Protein AF-A0A926BP81-F1 (afdb_monomer_lite)

Foldseek 3Di:
DDDDPVVVVVVVVVVVVLVVQCPDPVRNVVSCVVCVVPPDDPVVNVVVCPDPVNVVVVVVVLLVVLCVVVVLDLLSLLLVLVPDPDLVSSLVSLVVSCVSVPLDLLSLLSNLVSCDVPAQDLQDPVVVPDDPVRVVVCVVVPVDPPPSPQGDPVSLVVQLVSLVSSCVSPVQELQSLQSNLSSCSSVVVNVSSVVSNVSSVPHDHHDSSPVSSVVSNVVVVVVSVVVVVVVVVVPD

Secondary structure (DSSP, 8-state):
----HHHHHHHHHHHHHHHHHHH-TTTHHHHHHHHHHHHS-HHHHHHHS--HHHHHHHHHHHHHHHHHHTTT-HHHHHHHHTS-S-HHHHHHHHHHHHHHSTT-HHHHHHHHHHHHHHTS----GGG----HHHHHHHHHTT-------PPPHHHHHHHHHHHHHHHHH-TTBSHHHHHHHHHHHHTT-HHHHHHHHHHHHT-SB-----HHHHHHHHHHHHHHHHHHHHHHHTT-

Structure (mmCIF, N/CA/C/O backbone):
data_AF-A0A926BP81-F1
#
_entry.id   AF-A0A926BP81-F1
#
loop_
_atom_site.group_PDB
_atom_site.id
_atom_site.type_symbol
_atom_site.label_atom_id
_atom_site.label_alt_id
_atom_site.label_comp_id
_atom_site.label_asym_id
_atom_site.label_entity_id
_atom_site.label_seq_id
_atom_site.pdbx_PDB_ins_code
_atom_site.Cartn_x
_atom_site.Cartn_y
_atom_site.Cartn_z
_atom_site.occupancy
_atom_site.B_iso_or_equiv
_atom_site.auth_seq_id
_atom_site.auth_comp_id
_atom_site.auth_asym_id
_atom_site.auth_atom_id
_atom_site.pdbx_PDB_model_num
ATOM 1 N N . MET A 1 1 ? 59.656 9.081 6.367 1.00 54.47 1 MET A N 1
ATOM 2 C CA . MET A 1 1 ? 59.191 7.723 6.738 1.00 54.47 1 MET A CA 1
ATOM 3 C C . MET A 1 1 ? 59.414 6.780 5.548 1.00 54.47 1 MET A C 1
ATOM 5 O O . MET A 1 1 ? 58.739 6.937 4.540 1.00 54.47 1 MET A O 1
ATOM 9 N N . LYS A 1 2 ? 60.416 5.882 5.574 1.00 63.47 2 LYS A N 1
ATOM 10 C CA . LYS A 1 2 ? 60.720 4.986 4.433 1.00 63.47 2 LYS A CA 1
ATOM 11 C C . LYS A 1 2 ? 59.754 3.793 4.438 1.00 63.47 2 LYS A C 1
ATOM 13 O O . LYS A 1 2 ? 59.792 2.973 5.348 1.00 63.47 2 LYS A O 1
ATOM 18 N N . MET A 1 3 ? 58.875 3.707 3.438 1.00 66.69 3 MET A N 1
ATOM 19 C CA . MET A 1 3 ? 57.975 2.560 3.261 1.00 66.69 3 MET A CA 1
ATOM 20 C C . MET A 1 3 ? 58.770 1.286 2.944 1.00 66.69 3 MET A C 1
ATOM 22 O O . MET A 1 3 ? 59.623 1.295 2.053 1.00 66.69 3 MET A O 1
ATOM 26 N N . SER A 1 4 ? 58.466 0.191 3.648 1.00 85.44 4 SER A N 1
ATOM 27 C CA . SER A 1 4 ? 59.108 -1.108 3.434 1.00 85.44 4 SER A CA 1
ATOM 28 C C . SER A 1 4 ? 58.768 -1.689 2.057 1.00 85.44 4 SER A C 1
ATOM 30 O O . SER A 1 4 ? 57.678 -1.476 1.521 1.00 85.44 4 SER A O 1
ATOM 32 N N . LEU A 1 5 ? 59.703 -2.453 1.484 1.00 81.81 5 LEU A N 1
ATOM 33 C CA . LEU A 1 5 ? 59.577 -3.067 0.155 1.00 81.81 5 LEU A CA 1
ATOM 34 C C . LEU A 1 5 ? 58.294 -3.909 0.014 1.00 81.81 5 LEU A C 1
ATOM 36 O O . LEU A 1 5 ? 57.621 -3.856 -1.011 1.00 81.81 5 LEU A O 1
ATOM 40 N N . ARG A 1 6 ? 57.901 -4.603 1.091 1.00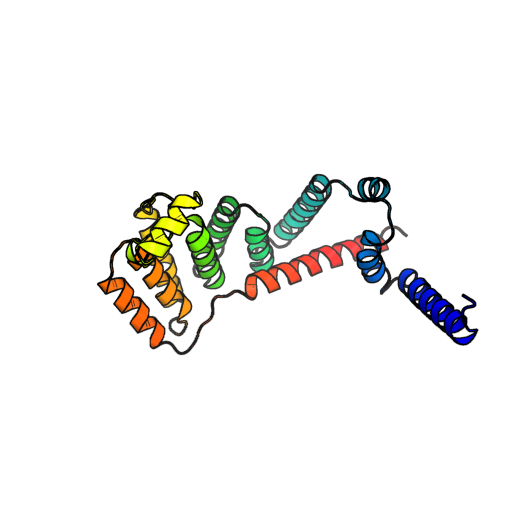 77.56 6 ARG A N 1
ATOM 41 C CA . ARG A 1 6 ? 56.666 -5.400 1.152 1.00 77.56 6 ARG A CA 1
ATOM 42 C C . ARG A 1 6 ? 55.404 -4.551 0.987 1.00 77.56 6 ARG A C 1
ATOM 44 O O . ARG A 1 6 ? 54.479 -4.973 0.305 1.00 77.56 6 ARG A O 1
ATOM 51 N N . ARG A 1 7 ? 55.375 -3.336 1.550 1.00 77.00 7 ARG A N 1
ATOM 52 C CA . ARG A 1 7 ? 54.238 -2.417 1.381 1.00 77.00 7 ARG A CA 1
ATOM 53 C C . ARG A 1 7 ? 54.146 -1.908 -0.055 1.00 77.00 7 ARG A C 1
ATOM 55 O O . ARG A 1 7 ? 53.055 -1.879 -0.603 1.00 77.00 7 ARG A O 1
ATOM 62 N N . LYS A 1 8 ? 55.277 -1.581 -0.689 1.00 80.00 8 LYS A N 1
ATOM 63 C CA . LYS A 1 8 ? 55.300 -1.129 -2.094 1.00 80.00 8 LYS A CA 1
ATOM 64 C C . LYS A 1 8 ? 54.755 -2.192 -3.053 1.00 80.00 8 LYS A C 1
ATOM 66 O O . LYS A 1 8 ? 53.955 -1.863 -3.921 1.00 80.00 8 LYS A O 1
ATOM 71 N N . LEU A 1 9 ? 55.145 -3.453 -2.856 1.00 81.44 9 LEU A N 1
ATOM 72 C CA . LEU A 1 9 ? 54.648 -4.576 -3.656 1.00 81.44 9 LEU A CA 1
ATOM 73 C C . LEU A 1 9 ? 53.148 -4.807 -3.453 1.00 81.44 9 LEU A C 1
ATOM 75 O O . LEU A 1 9 ? 52.433 -5.007 -4.429 1.00 81.44 9 LEU A O 1
ATOM 79 N N . PHE A 1 10 ? 52.667 -4.709 -2.211 1.00 80.38 10 PHE A N 1
ATOM 80 C CA . PHE A 1 10 ? 51.242 -4.842 -1.918 1.00 80.38 10 PHE A CA 1
ATOM 81 C C . PHE A 1 10 ? 50.417 -3.752 -2.615 1.00 80.38 10 PHE A C 1
ATOM 83 O O . PHE A 1 10 ? 49.491 -4.071 -3.348 1.00 80.38 10 PHE A O 1
ATOM 90 N N . TYR A 1 11 ? 50.799 -2.475 -2.485 1.00 77.44 11 TYR A N 1
ATOM 91 C CA . TYR A 1 11 ? 50.089 -1.384 -3.164 1.00 77.44 11 TYR A CA 1
ATOM 92 C C . TYR A 1 11 ? 50.142 -1.497 -4.690 1.00 77.44 11 TYR A C 1
ATOM 94 O O . TYR A 1 11 ? 49.137 -1.233 -5.347 1.00 77.44 11 TYR A O 1
ATOM 102 N N . GLY A 1 12 ? 51.282 -1.913 -5.251 1.00 84.12 12 GLY A N 1
ATOM 103 C CA . GLY A 1 12 ? 51.424 -2.133 -6.690 1.00 84.12 12 GLY A CA 1
ATOM 104 C C . GLY A 1 12 ? 50.500 -3.237 -7.207 1.00 84.12 12 GLY A C 1
ATOM 105 O O . GLY A 1 12 ? 49.814 -3.039 -8.206 1.00 84.12 12 GLY A O 1
ATOM 106 N N . ALA A 1 13 ? 50.422 -4.364 -6.494 1.00 81.94 13 ALA A N 1
ATOM 107 C CA . ALA A 1 13 ? 49.528 -5.464 -6.845 1.00 81.94 13 ALA A CA 1
ATOM 108 C C . ALA A 1 13 ? 48.051 -5.050 -6.750 1.00 81.94 13 ALA A C 1
ATOM 110 O O . ALA A 1 13 ? 47.281 -5.313 -7.671 1.00 81.94 13 ALA A O 1
ATOM 111 N N . THR A 1 14 ? 47.660 -4.336 -5.691 1.00 77.19 14 THR A N 1
ATOM 112 C CA . THR A 1 14 ? 46.281 -3.854 -5.536 1.00 77.19 14 THR A CA 1
ATOM 113 C C . THR A 1 14 ? 45.898 -2.869 -6.642 1.00 77.19 14 THR A C 1
ATOM 115 O O . THR A 1 14 ? 44.820 -2.991 -7.218 1.00 77.19 14 THR A O 1
ATOM 118 N N . LEU A 1 15 ? 46.785 -1.933 -6.998 1.00 78.56 15 LEU A N 1
ATOM 119 C CA . LEU A 1 15 ? 46.564 -1.002 -8.112 1.00 78.56 15 LEU A CA 1
ATOM 120 C C . LEU A 1 15 ? 46.439 -1.728 -9.456 1.00 78.56 15 LEU A C 1
ATOM 122 O O . LEU A 1 15 ? 45.560 -1.386 -10.245 1.00 78.56 15 LEU A O 1
ATOM 126 N N . ALA A 1 16 ? 47.266 -2.746 -9.702 1.00 78.94 16 ALA A N 1
ATOM 127 C CA . ALA A 1 16 ? 47.202 -3.545 -10.923 1.00 78.94 16 ALA A CA 1
ATOM 128 C C . ALA A 1 16 ? 45.889 -4.338 -11.029 1.00 78.94 16 ALA A C 1
ATOM 130 O O . ALA A 1 16 ? 45.278 -4.368 -12.095 1.00 78.94 16 ALA A O 1
ATOM 131 N N . VAL A 1 17 ? 45.411 -4.920 -9.924 1.00 79.38 17 VAL A N 1
ATOM 132 C CA . VAL A 1 17 ? 44.121 -5.630 -9.876 1.00 79.38 17 VAL A CA 1
ATOM 133 C C . VAL A 1 17 ? 42.953 -4.669 -10.107 1.00 79.38 17 VAL A C 1
ATOM 135 O O . VAL A 1 17 ? 42.062 -4.973 -10.895 1.00 79.38 17 VAL A O 1
ATOM 138 N N . VAL A 1 18 ? 42.968 -3.484 -9.490 1.00 73.69 18 VAL A N 1
ATOM 139 C CA . VAL A 1 18 ? 41.936 -2.456 -9.718 1.00 73.69 18 VAL A CA 1
ATOM 140 C C . VAL A 1 18 ? 41.945 -1.976 -11.173 1.00 73.69 18 VAL A C 1
ATOM 142 O O . VAL A 1 18 ? 40.884 -1.864 -11.785 1.00 73.69 18 VAL A O 1
ATOM 145 N N . ALA A 1 19 ? 43.124 -1.748 -11.758 1.00 75.94 19 ALA A N 1
ATOM 146 C CA . ALA A 1 19 ? 43.255 -1.368 -13.163 1.00 75.94 19 ALA A CA 1
ATOM 147 C C . ALA A 1 19 ? 42.743 -2.470 -14.108 1.00 75.94 19 ALA A C 1
ATOM 149 O O . ALA A 1 19 ? 42.006 -2.176 -15.048 1.00 75.94 19 ALA A O 1
ATOM 150 N N . ALA A 1 20 ? 43.059 -3.737 -13.828 1.00 76.88 20 ALA A N 1
ATOM 151 C CA . ALA A 1 20 ? 42.559 -4.872 -14.600 1.00 76.88 20 ALA A CA 1
ATOM 152 C C . ALA A 1 20 ? 41.025 -4.994 -14.510 1.00 76.88 20 ALA A C 1
ATOM 154 O O . ALA A 1 20 ? 40.358 -5.155 -15.531 1.00 76.88 20 ALA A O 1
ATOM 155 N N . LEU A 1 21 ? 40.446 -4.827 -13.316 1.00 69.81 21 LEU A N 1
ATOM 156 C CA . LEU A 1 21 ? 38.992 -4.853 -13.105 1.00 69.81 21 LEU A CA 1
ATOM 157 C C . LEU A 1 21 ? 38.255 -3.707 -13.817 1.00 69.81 21 LEU A C 1
ATOM 159 O O . LEU A 1 21 ? 37.112 -3.893 -14.233 1.00 69.81 21 LEU A O 1
ATOM 163 N N . LEU A 1 22 ? 38.898 -2.547 -13.989 1.00 65.81 22 LEU A N 1
ATOM 164 C CA . LEU A 1 22 ? 38.358 -1.393 -14.723 1.00 65.81 22 LEU A CA 1
ATOM 165 C C . LEU A 1 22 ? 38.384 -1.557 -16.254 1.00 65.81 22 LEU A C 1
ATOM 167 O O . LEU A 1 22 ? 37.597 -0.904 -16.955 1.00 65.81 22 LEU A O 1
ATOM 171 N N . LEU A 1 23 ? 39.294 -2.391 -16.765 1.00 72.75 23 LEU A N 1
ATOM 172 C CA . LEU A 1 23 ? 39.500 -2.639 -18.196 1.00 72.75 23 LEU A CA 1
ATOM 173 C C . LEU A 1 23 ? 38.713 -3.850 -18.718 1.00 72.75 23 LEU A C 1
ATOM 175 O O . LEU A 1 23 ? 38.449 -3.922 -19.916 1.00 72.75 23 LEU A O 1
ATOM 179 N N . LEU A 1 24 ? 38.297 -4.772 -17.844 1.00 73.75 24 LEU A N 1
ATOM 180 C CA . LEU A 1 24 ? 37.494 -5.935 -18.226 1.00 73.75 24 LEU A CA 1
ATOM 181 C C . LEU A 1 24 ? 36.061 -5.523 -18.635 1.00 73.75 24 LEU A C 1
ATOM 183 O O . LEU A 1 24 ? 35.380 -4.854 -17.857 1.00 73.75 24 LEU A O 1
ATOM 187 N N . PRO A 1 25 ? 35.558 -5.937 -19.813 1.00 61.53 25 PRO A N 1
ATOM 188 C CA . PRO A 1 25 ? 34.248 -5.512 -20.319 1.00 61.53 25 PRO A CA 1
ATOM 189 C C . PRO A 1 25 ? 33.055 -6.031 -19.496 1.00 61.53 25 PRO A C 1
ATOM 191 O O . PRO A 1 25 ? 32.041 -5.348 -19.414 1.00 61.53 25 PRO A O 1
ATOM 194 N N . SER A 1 26 ? 33.183 -7.182 -18.826 1.00 62.75 26 SER A N 1
ATOM 195 C CA . SER A 1 26 ? 32.112 -7.796 -18.022 1.00 62.75 26 SER A CA 1
ATOM 196 C C . SER A 1 26 ? 31.970 -7.216 -16.607 1.00 62.75 26 SER A C 1
ATOM 198 O O . SER A 1 26 ? 30.877 -7.223 -16.046 1.00 62.75 26 SER A O 1
ATOM 200 N N . THR A 1 27 ? 33.049 -6.688 -16.017 1.00 61.34 27 THR A N 1
ATOM 201 C CA . THR A 1 27 ? 33.062 -6.156 -14.634 1.00 61.34 27 THR A CA 1
ATOM 202 C C . THR A 1 27 ? 33.365 -4.660 -14.555 1.00 61.34 27 THR A C 1
ATOM 204 O O . THR A 1 27 ? 33.101 -4.019 -13.533 1.00 61.34 27 THR A O 1
ATOM 207 N N . GLY A 1 28 ? 33.889 -4.074 -15.634 1.00 55.78 28 GLY A N 1
ATOM 208 C CA . GLY A 1 28 ? 34.349 -2.689 -15.681 1.00 55.78 28 GLY A CA 1
ATOM 209 C C . GLY A 1 28 ? 33.234 -1.673 -15.469 1.00 55.78 28 GLY A C 1
ATOM 210 O O . GLY A 1 28 ? 33.475 -0.626 -14.872 1.00 55.78 28 GLY A O 1
ATOM 211 N N . TRP A 1 29 ? 31.997 -1.977 -15.873 1.00 61.69 29 TRP A N 1
ATOM 212 C CA . TRP A 1 29 ? 30.859 -1.084 -15.632 1.00 61.69 29 TRP A CA 1
ATOM 213 C C . TRP A 1 29 ? 30.545 -0.926 -14.136 1.00 61.69 29 TRP A C 1
ATOM 215 O O . TRP A 1 29 ? 30.327 0.195 -13.672 1.00 61.69 29 TRP A O 1
ATOM 225 N N . LEU 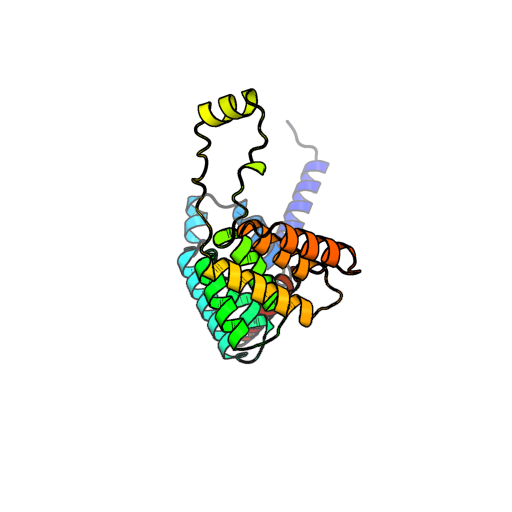A 1 30 ? 30.610 -2.014 -13.358 1.00 60.16 30 LEU A N 1
ATOM 226 C CA . LEU A 1 30 ? 30.387 -1.979 -11.908 1.00 60.16 30 LEU A CA 1
ATOM 227 C C . LEU A 1 30 ? 31.495 -1.195 -11.190 1.00 60.16 30 LEU A C 1
ATOM 229 O O . LEU A 1 30 ? 31.204 -0.306 -10.388 1.00 60.16 30 LEU A O 1
ATOM 233 N N . ALA A 1 31 ? 32.758 -1.476 -11.525 1.00 57.00 31 ALA A N 1
ATOM 234 C CA . ALA A 1 31 ? 33.913 -0.802 -10.931 1.00 57.00 31 ALA A CA 1
ATOM 235 C C . ALA A 1 31 ? 33.941 0.700 -11.266 1.00 57.00 31 ALA A C 1
ATOM 237 O O . ALA A 1 31 ? 34.170 1.528 -10.384 1.00 57.00 31 ALA A O 1
ATOM 238 N N . ARG A 1 32 ? 33.626 1.080 -12.513 1.00 61.44 32 ARG A N 1
ATOM 239 C CA . ARG A 1 32 ? 33.502 2.492 -12.917 1.00 61.44 32 ARG A CA 1
ATOM 240 C C . ARG A 1 32 ? 32.401 3.194 -12.129 1.00 61.44 32 ARG A C 1
ATOM 242 O O . ARG A 1 32 ? 32.627 4.291 -11.632 1.00 61.44 32 ARG A O 1
ATOM 249 N N . ARG A 1 33 ? 31.243 2.554 -11.946 1.00 59.31 33 ARG A N 1
ATOM 250 C CA . ARG A 1 33 ? 30.106 3.137 -11.218 1.00 59.31 33 ARG A CA 1
ATOM 251 C C . ARG A 1 33 ? 30.402 3.372 -9.731 1.00 59.31 33 ARG A C 1
ATOM 253 O O . ARG A 1 33 ? 29.885 4.331 -9.167 1.00 59.31 33 ARG A O 1
ATOM 260 N N . GLN A 1 34 ? 31.249 2.542 -9.121 1.00 60.91 34 GLN A N 1
ATOM 261 C CA . GLN A 1 34 ? 31.662 2.685 -7.719 1.00 60.91 34 GLN A CA 1
ATOM 262 C C . GLN A 1 34 ? 32.853 3.640 -7.515 1.00 60.91 34 GLN A C 1
ATOM 264 O O . GLN A 1 34 ? 32.933 4.281 -6.471 1.00 60.91 34 GLN A O 1
ATOM 269 N N . LEU A 1 35 ? 33.755 3.778 -8.497 1.00 58.19 35 LEU A N 1
ATOM 270 C CA . LEU A 1 35 ? 34.957 4.624 -8.390 1.00 58.19 35 LEU A CA 1
ATOM 271 C C . LEU A 1 35 ? 34.774 6.060 -8.908 1.00 58.19 35 LEU A C 1
ATOM 273 O O . LEU A 1 35 ? 35.460 6.962 -8.431 1.00 58.19 35 LEU A O 1
ATOM 277 N N . LEU A 1 36 ? 33.819 6.306 -9.813 1.00 55.28 36 LEU A N 1
ATOM 278 C CA . LEU A 1 36 ? 33.465 7.652 -10.293 1.00 55.28 36 LEU A CA 1
ATOM 279 C C . LEU A 1 36 ? 33.218 8.692 -9.177 1.00 55.28 36 LEU A C 1
ATOM 281 O O . LEU A 1 36 ? 33.683 9.825 -9.324 1.00 55.28 36 LEU A O 1
ATOM 285 N N . PRO A 1 37 ? 32.544 8.364 -8.054 1.00 53.97 37 PRO A N 1
ATOM 286 C CA . PRO A 1 37 ? 32.372 9.321 -6.967 1.00 53.97 37 PRO A CA 1
ATOM 287 C C . PRO A 1 37 ? 33.635 9.538 -6.121 1.00 53.97 37 PRO A C 1
ATOM 289 O O . PRO A 1 37 ? 33.631 10.445 -5.303 1.00 53.97 37 PRO A O 1
ATOM 292 N N . LEU A 1 38 ? 34.727 8.789 -6.294 1.00 52.75 38 LEU A N 1
ATOM 293 C CA . LEU A 1 38 ? 35.927 8.897 -5.446 1.00 52.75 38 LEU A CA 1
ATOM 294 C C . LEU A 1 38 ? 37.106 9.638 -6.097 1.00 52.75 38 LEU A C 1
ATOM 296 O O . LEU A 1 38 ? 37.974 10.115 -5.373 1.00 52.75 38 LEU A O 1
ATOM 300 N N . THR A 1 39 ? 37.156 9.766 -7.429 1.00 55.88 39 THR A N 1
ATOM 301 C CA . THR A 1 39 ? 38.386 10.205 -8.128 1.00 55.88 39 THR A CA 1
ATOM 302 C C . THR A 1 39 ? 38.273 11.497 -8.936 1.00 55.88 39 THR A C 1
ATOM 304 O O . THR A 1 39 ? 39.275 11.938 -9.493 1.00 55.88 39 THR A O 1
ATOM 307 N N . LEU A 1 40 ? 37.090 12.109 -9.037 1.00 50.28 40 LEU A N 1
ATOM 308 C CA . LEU A 1 40 ? 36.899 13.329 -9.830 1.00 50.28 40 LEU A CA 1
ATOM 309 C C . LEU A 1 40 ? 36.744 14.571 -8.938 1.00 50.28 40 LEU A C 1
ATOM 311 O O . LEU A 1 40 ? 35.936 14.526 -8.006 1.00 50.28 40 LEU A O 1
ATOM 315 N N . PRO A 1 41 ? 37.451 15.682 -9.235 1.00 55.53 41 PRO A N 1
ATOM 316 C CA . PRO A 1 41 ? 37.163 16.977 -8.625 1.00 55.53 41 PRO A CA 1
ATOM 317 C C . PRO A 1 41 ? 35.732 17.417 -8.970 1.00 55.53 41 PRO A C 1
ATOM 319 O O . PRO A 1 41 ? 35.214 17.081 -10.039 1.00 55.53 41 PRO A O 1
ATOM 322 N N . ASP A 1 42 ? 35.083 18.165 -8.075 1.00 52.47 42 ASP A N 1
ATOM 323 C CA . ASP A 1 42 ? 33.650 18.503 -8.173 1.00 52.47 42 ASP A CA 1
ATOM 324 C C . ASP A 1 42 ? 33.254 19.181 -9.497 1.00 52.47 42 ASP A C 1
ATOM 326 O O . ASP A 1 42 ? 32.149 18.979 -10.000 1.00 52.47 42 ASP A O 1
ATOM 330 N N . THR A 1 43 ? 34.181 19.902 -10.126 1.00 48.31 43 THR A N 1
ATOM 331 C CA . THR A 1 43 ? 34.004 20.547 -11.436 1.00 48.31 43 THR A CA 1
ATOM 332 C C . THR A 1 43 ? 34.034 19.582 -12.624 1.00 48.31 43 THR A C 1
ATOM 334 O O . THR A 1 43 ? 33.451 19.872 -13.662 1.00 48.31 43 THR A O 1
ATOM 337 N N . ALA A 1 44 ? 34.678 18.420 -12.497 1.00 48.62 44 ALA A N 1
ATOM 338 C CA . ALA A 1 44 ? 34.636 17.363 -13.508 1.00 48.62 44 ALA A CA 1
ATOM 339 C C . ALA A 1 44 ? 33.424 16.442 -13.306 1.00 48.62 44 ALA A C 1
ATOM 341 O O . ALA A 1 44 ? 32.890 15.905 -14.277 1.00 48.62 44 ALA A O 1
ATOM 342 N N . ARG A 1 45 ? 32.928 16.301 -12.066 1.00 47.41 45 ARG A N 1
ATOM 343 C CA . ARG A 1 45 ? 31.669 15.587 -11.795 1.00 47.41 45 ARG A CA 1
ATOM 344 C C . ARG A 1 45 ? 30.502 16.222 -12.550 1.00 47.41 45 ARG A C 1
ATOM 346 O O . ARG A 1 45 ? 29.718 15.492 -13.144 1.00 47.41 45 ARG A O 1
ATOM 353 N N . SER A 1 46 ? 30.417 17.552 -12.610 1.00 44.75 46 SER A N 1
ATOM 354 C CA . SER A 1 46 ? 29.340 18.259 -13.323 1.00 44.75 46 SER A CA 1
ATOM 355 C C . SER A 1 46 ? 29.370 18.097 -14.852 1.00 44.75 46 SER A C 1
ATOM 357 O O . SER A 1 46 ? 28.321 18.202 -15.476 1.00 44.75 46 SER A O 1
ATOM 359 N N . LEU A 1 47 ? 30.523 17.778 -15.456 1.00 44.34 47 LEU A N 1
ATOM 360 C CA . LEU A 1 47 ? 30.647 17.500 -16.898 1.00 44.34 47 LEU A CA 1
ATOM 361 C C . LEU A 1 47 ? 30.212 16.071 -17.283 1.00 44.34 47 LEU A C 1
ATOM 363 O O . LEU A 1 47 ? 29.759 15.853 -18.403 1.00 44.34 47 LEU A O 1
ATOM 367 N N . PHE A 1 48 ? 30.305 15.102 -16.362 1.00 44.53 48 PHE A N 1
ATOM 368 C CA . PHE A 1 48 ? 29.841 13.714 -16.562 1.00 44.53 48 PHE A CA 1
ATOM 369 C C . PHE A 1 48 ? 28.459 13.434 -15.951 1.00 44.53 48 PHE A C 1
ATOM 371 O O . PHE A 1 48 ? 27.805 12.426 -16.248 1.00 44.53 48 PHE A O 1
ATOM 378 N N . LEU A 1 49 ? 27.968 14.340 -15.112 1.00 44.16 49 LEU A N 1
ATOM 379 C CA . LEU A 1 49 ? 26.568 14.423 -14.749 1.00 44.16 49 LEU A CA 1
ATOM 38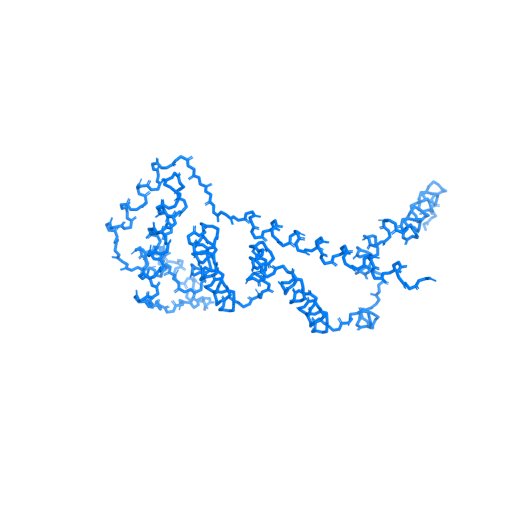0 C C . LEU A 1 49 ? 25.828 15.085 -15.916 1.00 44.16 49 LEU A C 1
ATOM 382 O O . LEU A 1 49 ? 25.517 16.271 -15.869 1.00 44.16 49 LEU A O 1
ATOM 386 N N . VAL A 1 50 ? 25.482 14.298 -16.949 1.00 45.94 50 VAL A N 1
ATOM 387 C CA . VAL A 1 50 ? 24.258 14.582 -17.724 1.00 45.94 50 VAL A CA 1
ATOM 388 C C . VAL A 1 50 ? 23.220 14.985 -16.685 1.00 45.94 50 VAL A C 1
ATOM 390 O O . VAL A 1 50 ? 23.036 14.225 -15.726 1.00 45.94 50 VAL A O 1
ATOM 393 N N . SER A 1 51 ? 22.682 16.204 -16.798 1.00 50.59 51 SER A N 1
ATOM 394 C CA . SER A 1 51 ? 21.879 16.802 -15.730 1.00 50.59 51 SER A CA 1
ATOM 395 C C . SER A 1 51 ? 20.866 15.777 -15.227 1.00 50.59 51 SER A C 1
ATOM 397 O O . SER A 1 51 ? 20.303 15.020 -16.023 1.00 50.59 51 SER A O 1
ATOM 399 N N . ASP A 1 52 ? 20.626 15.717 -13.916 1.00 61.06 52 ASP A N 1
ATOM 400 C CA . ASP A 1 52 ? 19.664 14.759 -13.349 1.00 61.06 52 ASP A CA 1
ATOM 401 C C . ASP A 1 52 ? 18.294 14.839 -14.031 1.00 61.06 52 ASP A C 1
ATOM 403 O O . ASP A 1 52 ? 17.521 13.888 -13.984 1.00 61.06 52 ASP A O 1
ATOM 407 N N . LYS A 1 53 ? 17.990 15.970 -14.674 1.00 63.03 53 LYS A N 1
ATOM 408 C CA . LYS A 1 53 ? 16.837 16.139 -15.549 1.00 63.03 53 LYS A CA 1
ATOM 409 C C . LYS A 1 53 ? 16.974 15.356 -16.859 1.00 63.03 53 LYS A C 1
ATOM 411 O O . LYS A 1 53 ? 16.141 14.506 -17.116 1.00 63.03 53 LYS A O 1
ATOM 416 N N . ALA A 1 54 ? 18.039 15.547 -17.636 1.00 61.72 54 ALA A N 1
ATOM 417 C CA . ALA A 1 54 ? 18.238 14.817 -18.891 1.00 61.72 54 ALA A CA 1
ATOM 418 C C . ALA A 1 54 ? 18.369 13.294 -18.683 1.00 61.72 54 ALA A C 1
ATOM 420 O O . ALA A 1 54 ? 17.859 12.521 -19.488 1.00 61.72 54 ALA A O 1
ATOM 421 N N . LYS A 1 55 ? 18.972 12.841 -17.572 1.00 64.44 55 LYS A N 1
ATOM 422 C CA . LYS A 1 55 ? 18.958 11.413 -17.200 1.00 64.44 55 LYS A CA 1
ATOM 423 C C . LYS A 1 55 ? 17.550 10.915 -16.879 1.00 64.44 55 LYS A C 1
ATOM 425 O O . LYS A 1 55 ? 17.212 9.808 -17.281 1.00 64.44 55 LYS A O 1
ATOM 430 N N . ARG A 1 56 ? 16.740 11.715 -16.176 1.00 67.06 56 ARG A N 1
ATOM 431 C CA . ARG A 1 56 ? 15.329 11.402 -15.902 1.00 67.06 56 ARG A CA 1
ATOM 432 C C . ARG A 1 56 ? 14.490 11.375 -17.174 1.00 67.06 56 ARG A C 1
ATOM 434 O O . ARG A 1 56 ? 13.692 10.465 -17.317 1.00 67.06 56 ARG A O 1
ATOM 441 N N . ASP A 1 57 ? 14.706 12.308 -18.094 1.00 73.75 57 ASP A N 1
ATOM 442 C CA . ASP A 1 57 ? 13.945 12.405 -19.341 1.00 73.75 57 ASP A CA 1
ATOM 443 C C . ASP A 1 57 ? 14.252 11.222 -20.275 1.00 73.75 57 ASP A C 1
ATOM 445 O O . ASP A 1 57 ? 13.332 10.610 -20.815 1.00 73.75 57 ASP A O 1
ATOM 449 N N . VAL A 1 58 ? 15.532 10.845 -20.418 1.00 72.75 58 VAL A N 1
ATOM 450 C CA . VAL A 1 58 ? 15.938 9.640 -21.168 1.00 72.75 58 VAL A CA 1
ATOM 451 C C . VAL A 1 58 ? 15.391 8.383 -20.497 1.00 72.75 58 VAL A C 1
ATOM 453 O O . VAL A 1 58 ? 14.798 7.539 -21.163 1.00 72.75 58 VAL A O 1
ATOM 456 N N . TRP A 1 59 ? 15.531 8.287 -19.172 1.00 72.62 59 TRP A N 1
ATOM 457 C CA . TRP A 1 59 ? 15.008 7.159 -18.411 1.00 72.62 59 TRP A CA 1
ATOM 458 C C . TRP A 1 59 ? 13.490 7.025 -18.567 1.00 72.62 59 TRP A C 1
ATOM 460 O O . TRP A 1 59 ? 13.025 5.935 -18.866 1.00 72.62 59 TRP A O 1
ATOM 470 N N . GLU A 1 60 ? 12.724 8.113 -18.449 1.00 77.00 60 GLU A N 1
ATOM 471 C CA . GLU A 1 60 ? 11.269 8.127 -18.640 1.00 77.00 60 GLU A CA 1
ATOM 472 C C . GLU A 1 60 ? 10.897 7.765 -20.087 1.00 77.00 60 GLU A C 1
ATOM 474 O O . GLU A 1 60 ? 9.957 7.006 -20.302 1.00 77.00 60 GLU A O 1
ATOM 479 N N . ALA A 1 61 ? 11.638 8.237 -21.094 1.00 78.50 61 ALA A N 1
ATOM 480 C CA . ALA A 1 61 ? 11.383 7.885 -22.492 1.00 78.50 61 ALA A CA 1
ATOM 481 C C . ALA A 1 61 ? 11.585 6.383 -22.766 1.00 78.50 61 ALA A C 1
ATOM 483 O O . ALA A 1 61 ? 10.721 5.750 -23.389 1.00 78.50 61 ALA A O 1
ATOM 484 N N . ASP A 1 62 ? 12.682 5.806 -22.269 1.00 75.12 62 ASP A N 1
ATOM 485 C CA . ASP A 1 62 ? 12.970 4.371 -22.370 1.00 75.12 62 ASP A CA 1
ATOM 486 C C . ASP A 1 62 ? 11.945 3.544 -21.585 1.00 75.12 62 ASP A C 1
ATOM 488 O O . ASP A 1 62 ? 11.467 2.511 -22.059 1.00 75.12 62 ASP A O 1
ATOM 492 N N . TYR A 1 63 ? 11.528 4.048 -20.426 1.00 75.31 63 TYR A N 1
ATOM 493 C CA . TYR A 1 63 ? 10.480 3.461 -19.606 1.00 75.31 63 TYR A CA 1
ATOM 494 C C . TYR A 1 63 ? 9.146 3.401 -20.355 1.00 75.31 63 TYR A C 1
ATOM 496 O O . TYR A 1 63 ? 8.526 2.346 -20.476 1.00 75.31 63 TYR A O 1
ATOM 504 N N . GLN A 1 64 ? 8.701 4.531 -20.904 1.00 79.94 64 GLN A N 1
ATOM 505 C CA . GLN A 1 64 ? 7.461 4.624 -21.671 1.00 79.94 64 GLN A CA 1
ATOM 506 C C . GLN A 1 64 ? 7.497 3.728 -22.907 1.00 79.94 64 GLN A C 1
ATOM 508 O O . GLN A 1 64 ? 6.483 3.144 -23.287 1.00 79.94 64 GLN A O 1
ATOM 513 N N . LYS A 1 65 ? 8.665 3.592 -23.541 1.00 82.19 65 LYS A N 1
ATOM 514 C CA . LYS A 1 65 ? 8.863 2.648 -24.642 1.00 82.19 65 LYS A CA 1
ATOM 515 C C . LYS A 1 65 ? 8.674 1.205 -24.169 1.00 82.19 65 LYS A C 1
ATOM 517 O O . LYS A 1 65 ? 7.924 0.478 -24.816 1.00 82.19 65 LYS A O 1
ATOM 522 N N . ALA A 1 66 ? 9.272 0.821 -23.043 1.00 74.94 66 ALA A N 1
ATOM 523 C CA . ALA A 1 66 ? 9.122 -0.515 -22.472 1.00 74.94 66 ALA A CA 1
ATOM 524 C C . ALA A 1 66 ? 7.669 -0.822 -22.065 1.00 74.94 66 ALA A C 1
ATOM 526 O O . ALA A 1 66 ? 7.187 -1.915 -22.357 1.00 74.94 66 ALA A O 1
ATOM 527 N N . ILE A 1 67 ? 6.937 0.141 -21.483 1.00 77.19 67 ILE A N 1
ATOM 528 C CA . ILE A 1 67 ? 5.496 -0.008 -21.205 1.00 77.19 67 ILE A CA 1
ATOM 529 C C . ILE A 1 67 ? 4.710 -0.172 -22.503 1.00 77.19 67 ILE A C 1
ATOM 531 O O . ILE A 1 67 ? 3.869 -1.055 -22.581 1.00 77.19 67 ILE A O 1
ATOM 535 N N . ARG A 1 68 ? 4.953 0.653 -23.531 1.00 80.19 68 ARG A N 1
ATOM 536 C CA . ARG A 1 68 ? 4.237 0.535 -24.816 1.00 80.19 68 ARG A CA 1
ATOM 537 C C . ARG A 1 68 ? 4.452 -0.825 -25.472 1.00 80.19 68 ARG A C 1
ATOM 539 O O . ARG A 1 68 ? 3.526 -1.365 -26.058 1.00 80.19 68 ARG A O 1
ATOM 546 N N . GLN A 1 69 ? 5.664 -1.364 -25.369 1.00 79.88 69 GLN A N 1
ATOM 547 C CA . GLN A 1 69 ? 6.008 -2.687 -25.892 1.00 79.88 69 GLN A CA 1
ATOM 548 C C . GLN A 1 69 ? 5.428 -3.829 -25.052 1.00 79.88 69 GLN A C 1
ATOM 550 O O . GLN A 1 69 ? 5.261 -4.928 -25.564 1.00 79.88 69 GLN A O 1
ATOM 555 N N . ASN A 1 70 ? 5.109 -3.567 -23.784 1.00 76.25 70 ASN A N 1
ATOM 556 C CA . ASN A 1 70 ? 4.553 -4.535 -22.847 1.00 76.25 70 ASN A CA 1
ATOM 557 C C . ASN A 1 70 ? 3.260 -3.988 -22.243 1.00 76.25 70 ASN A C 1
ATOM 559 O O . ASN A 1 70 ? 3.094 -3.973 -21.021 1.00 76.25 70 ASN A O 1
ATOM 563 N N . SER A 1 71 ? 2.360 -3.479 -23.092 1.00 71.88 71 SER A N 1
ATOM 564 C CA . SER A 1 71 ? 1.183 -2.747 -22.623 1.00 71.88 71 SER A CA 1
ATOM 565 C C . SER A 1 71 ? 0.319 -3.600 -21.712 1.00 71.88 71 SER A C 1
ATOM 567 O O . SER A 1 71 ? -0.312 -3.054 -20.819 1.00 71.88 71 SER A O 1
ATOM 569 N N . ASP A 1 72 ? 0.327 -4.914 -21.883 1.00 80.19 72 ASP A N 1
ATOM 570 C CA . ASP A 1 72 ? -0.568 -5.814 -21.158 1.00 80.19 72 ASP A CA 1
ATOM 571 C C . ASP A 1 72 ? 0.123 -6.451 -19.943 1.00 80.19 72 ASP A C 1
ATOM 573 O O . ASP A 1 72 ? -0.500 -7.158 -19.154 1.00 80.19 72 ASP A O 1
ATOM 577 N N . ALA A 1 73 ? 1.414 -6.166 -19.749 1.00 87.12 73 ALA A N 1
ATOM 578 C CA . ALA A 1 73 ? 2.183 -6.703 -18.643 1.00 87.12 73 ALA A CA 1
ATOM 579 C C . ALA A 1 73 ? 1.951 -5.894 -17.359 1.00 87.12 73 ALA A C 1
ATOM 581 O O . ALA A 1 73 ? 2.146 -4.674 -17.306 1.00 87.12 73 ALA A O 1
ATOM 582 N N . PHE A 1 74 ? 1.591 -6.605 -16.292 1.00 90.81 74 PHE A N 1
ATOM 583 C CA . PHE A 1 74 ? 1.360 -6.032 -14.969 1.00 90.81 74 PHE A CA 1
ATOM 584 C C . PHE A 1 74 ? 2.633 -5.409 -14.370 1.00 90.81 74 PHE A C 1
ATOM 586 O O . PHE A 1 74 ? 2.632 -4.233 -14.003 1.00 90.81 74 PHE A O 1
ATOM 593 N N . ASN A 1 75 ? 3.740 -6.158 -14.329 1.00 90.50 75 ASN A N 1
ATOM 594 C CA . ASN A 1 75 ? 4.965 -5.753 -13.627 1.00 90.50 75 ASN A CA 1
ATOM 595 C C . ASN A 1 75 ? 5.583 -4.439 -14.153 1.00 90.50 75 ASN A C 1
ATOM 597 O O . ASN A 1 75 ? 5.827 -3.542 -13.343 1.00 90.50 75 ASN A O 1
ATOM 601 N N . PRO A 1 76 ? 5.761 -4.216 -15.472 1.00 87.88 76 PRO A N 1
ATOM 602 C CA . PRO A 1 76 ? 6.254 -2.932 -15.980 1.00 87.88 76 PRO A CA 1
ATOM 603 C C . PRO A 1 76 ? 5.384 -1.738 -15.572 1.00 87.88 76 PRO A C 1
ATOM 605 O O . PRO A 1 76 ? 5.903 -0.668 -15.256 1.00 87.88 76 PRO A O 1
ATOM 608 N N . ARG A 1 77 ? 4.056 -1.906 -15.534 1.00 89.50 77 ARG A N 1
ATOM 609 C CA . ARG A 1 77 ? 3.139 -0.839 -15.113 1.00 89.50 77 ARG A CA 1
ATOM 610 C C . ARG A 1 77 ? 3.120 -0.648 -13.596 1.00 89.50 77 ARG A C 1
ATOM 612 O O . ARG A 1 77 ? 3.007 0.490 -13.140 1.00 89.50 77 ARG A O 1
ATOM 619 N N . LEU A 1 78 ? 3.275 -1.720 -12.817 1.00 93.19 78 LEU A N 1
ATOM 620 C CA . LEU A 1 78 ? 3.441 -1.635 -11.367 1.00 93.19 78 LEU A CA 1
ATOM 621 C C . LEU A 1 78 ? 4.696 -0.836 -11.030 1.00 93.19 78 LEU A C 1
ATOM 623 O O . LEU A 1 78 ? 4.616 0.161 -10.317 1.00 93.19 78 LEU A O 1
ATOM 627 N N . ALA A 1 79 ? 5.840 -1.197 -11.610 1.00 90.44 79 ALA A N 1
ATOM 628 C CA . ALA A 1 79 ? 7.068 -0.435 -11.437 1.00 90.44 79 ALA A CA 1
ATOM 629 C C . ALA A 1 79 ? 6.880 1.042 -11.844 1.00 90.44 79 ALA A C 1
ATOM 631 O O . ALA A 1 79 ? 7.477 1.928 -11.227 1.00 90.44 79 ALA A O 1
ATOM 632 N N . TYR A 1 80 ? 6.036 1.319 -12.850 1.00 88.00 80 TYR A N 1
ATOM 633 C CA . TYR A 1 80 ? 5.854 2.671 -13.384 1.00 88.00 80 TYR A CA 1
ATOM 634 C C . TYR A 1 80 ? 5.103 3.549 -12.410 1.00 88.00 80 TYR A C 1
ATOM 636 O O . TYR A 1 80 ? 5.403 4.737 -12.246 1.00 88.00 80 TYR A O 1
ATOM 644 N N . ALA A 1 81 ? 4.117 2.949 -11.750 1.00 91.38 81 ALA A N 1
ATOM 645 C CA . ALA A 1 81 ? 3.346 3.623 -10.735 1.00 91.38 81 ALA A CA 1
ATOM 646 C C . ALA A 1 81 ? 4.248 4.135 -9.604 1.00 91.38 81 ALA A C 1
ATOM 648 O O . ALA A 1 81 ? 4.026 5.234 -9.108 1.00 91.38 81 ALA A O 1
ATOM 649 N N . PHE A 1 82 ? 5.329 3.417 -9.286 1.00 90.06 82 PHE A N 1
ATOM 650 C CA . PHE A 1 82 ? 6.304 3.776 -8.250 1.00 90.06 82 PHE A CA 1
ATOM 651 C C . PHE A 1 82 ? 7.499 4.620 -8.730 1.00 90.06 82 PHE A C 1
ATOM 653 O O . PHE A 1 82 ? 8.385 4.930 -7.935 1.00 90.06 82 PHE A O 1
ATOM 660 N N . ALA A 1 83 ? 7.552 5.004 -10.007 1.00 85.19 83 ALA A N 1
ATOM 661 C CA . ALA A 1 83 ? 8.672 5.757 -10.579 1.00 85.19 83 ALA A CA 1
ATOM 662 C C . ALA A 1 83 ? 8.761 7.226 -10.117 1.00 85.19 83 ALA A C 1
ATOM 664 O O . ALA A 1 83 ? 9.799 7.864 -10.288 1.00 85.19 83 ALA A O 1
ATOM 665 N N . SER A 1 84 ? 7.681 7.773 -9.552 1.00 83.25 84 SER A N 1
ATOM 666 C CA . SER A 1 84 ? 7.620 9.159 -9.084 1.00 83.25 84 SER A CA 1
ATOM 667 C C . SER A 1 84 ? 8.000 9.282 -7.606 1.00 83.25 84 SER A C 1
ATOM 669 O O . SER A 1 84 ? 7.651 8.431 -6.789 1.00 83.25 84 SER A O 1
ATOM 671 N N . ALA A 1 85 ? 8.677 10.378 -7.255 1.00 82.00 85 ALA A N 1
ATOM 672 C CA . ALA A 1 85 ? 8.888 10.776 -5.862 1.00 82.00 85 ALA A CA 1
ATOM 673 C C . ALA A 1 85 ? 7.659 11.486 -5.259 1.00 82.00 85 ALA A C 1
ATOM 675 O O . ALA A 1 85 ? 7.538 11.571 -4.039 1.00 82.00 85 ALA A O 1
ATOM 676 N N . ASP A 1 86 ? 6.756 11.993 -6.101 1.00 88.19 86 ASP A N 1
ATOM 677 C CA . ASP A 1 86 ? 5.517 12.641 -5.675 1.00 88.19 86 ASP A CA 1
ATOM 678 C C . ASP A 1 86 ? 4.425 11.597 -5.398 1.00 88.19 86 ASP A C 1
ATOM 680 O O . ASP A 1 86 ? 4.012 10.854 -6.292 1.00 88.19 86 ASP A O 1
ATOM 684 N N . ASN A 1 87 ? 3.934 11.566 -4.156 1.00 89.19 87 ASN A N 1
ATOM 685 C CA . ASN A 1 87 ? 2.914 10.621 -3.711 1.00 89.19 87 ASN A CA 1
ATOM 686 C C . ASN A 1 87 ? 1.575 10.791 -4.447 1.00 89.19 87 ASN A C 1
ATOM 688 O O . ASN A 1 87 ? 0.904 9.791 -4.697 1.00 89.19 87 ASN A O 1
ATOM 692 N N . ALA A 1 88 ? 1.188 12.020 -4.810 1.00 91.56 88 ALA A N 1
ATOM 693 C CA . ALA A 1 88 ? -0.059 12.260 -5.537 1.00 91.56 88 ALA A CA 1
ATOM 694 C C . ALA A 1 88 ? -0.006 11.621 -6.932 1.00 91.56 88 ALA A C 1
ATOM 696 O O . ALA A 1 88 ? -0.939 10.939 -7.359 1.00 91.56 88 ALA A O 1
ATOM 697 N N . GLU A 1 89 ? 1.134 11.767 -7.607 1.00 91.62 89 GLU A N 1
ATOM 698 C CA . GLU A 1 89 ? 1.375 11.140 -8.901 1.00 91.62 89 GLU A CA 1
ATOM 699 C C . GLU A 1 89 ? 1.438 9.606 -8.803 1.00 91.62 89 GLU A C 1
ATOM 701 O O . GLU A 1 89 ? 0.883 8.920 -9.663 1.00 91.62 89 GLU A O 1
ATOM 706 N N . VAL A 1 90 ? 2.050 9.053 -7.747 1.00 93.75 90 VAL A N 1
ATOM 707 C CA . VAL A 1 90 ? 2.046 7.599 -7.498 1.00 93.75 90 VAL A CA 1
ATOM 708 C C . VAL A 1 90 ? 0.618 7.079 -7.320 1.00 93.75 90 VAL A C 1
ATOM 710 O O . VAL A 1 90 ? 0.241 6.109 -7.975 1.00 93.75 90 VAL A O 1
ATOM 713 N N . LEU A 1 91 ? -0.196 7.733 -6.484 1.00 95.06 91 LEU A N 1
ATOM 714 C CA . LEU A 1 91 ? -1.594 7.350 -6.261 1.00 95.06 91 LEU A CA 1
ATOM 715 C C . LEU A 1 91 ? -2.392 7.361 -7.564 1.00 95.06 91 LEU A C 1
ATOM 717 O O . LEU A 1 91 ? -3.004 6.355 -7.911 1.00 95.06 91 LEU A O 1
ATOM 721 N N . ARG A 1 92 ? -2.300 8.443 -8.341 1.00 95.50 92 ARG A N 1
ATOM 722 C CA . ARG A 1 92 ? -2.977 8.559 -9.639 1.00 95.50 92 ARG A CA 1
ATOM 723 C C . ARG A 1 92 ? -2.588 7.433 -10.603 1.00 95.50 92 ARG A C 1
ATOM 725 O O . ARG A 1 92 ? -3.425 6.933 -11.355 1.00 95.50 92 ARG A O 1
ATOM 732 N N . ARG A 1 93 ? -1.312 7.034 -10.626 1.00 94.44 93 ARG A N 1
ATOM 733 C CA . ARG A 1 93 ? -0.844 5.919 -11.467 1.00 94.44 93 ARG A CA 1
ATOM 734 C C . ARG A 1 93 ? -1.343 4.567 -10.959 1.00 94.44 93 ARG A C 1
ATOM 736 O O . ARG A 1 93 ? -1.731 3.743 -11.781 1.00 94.44 93 ARG A O 1
ATOM 743 N N . LEU A 1 94 ? -1.362 4.349 -9.644 1.00 96.25 94 LEU A N 1
ATOM 744 C CA . LEU A 1 94 ? -1.898 3.126 -9.039 1.00 96.25 94 LEU A CA 1
ATOM 745 C C . LEU A 1 94 ? -3.405 2.978 -9.277 1.00 96.25 94 LEU A C 1
ATOM 747 O O . LEU A 1 94 ? -3.854 1.882 -9.571 1.00 96.25 94 LEU A O 1
ATOM 751 N N . GLU A 1 95 ? -4.179 4.062 -9.246 1.00 95.75 95 GLU A N 1
ATOM 752 C CA . GLU A 1 95 ? -5.614 4.030 -9.574 1.00 95.75 95 GLU A CA 1
ATOM 753 C C . GLU A 1 95 ? -5.866 3.636 -11.032 1.00 95.75 95 GLU A C 1
ATOM 755 O O . GLU A 1 95 ? -6.763 2.852 -11.334 1.00 95.75 95 GLU A O 1
ATOM 760 N N . LYS A 1 96 ? -5.041 4.137 -11.959 1.00 94.50 96 LYS A N 1
ATOM 761 C CA . LYS A 1 96 ? -5.085 3.692 -13.359 1.00 94.50 96 LYS A CA 1
ATOM 762 C C . LYS A 1 96 ? -4.692 2.227 -13.511 1.00 94.50 96 LYS A C 1
ATOM 764 O O . LYS A 1 96 ? -5.207 1.552 -14.399 1.00 94.50 96 LYS A O 1
ATOM 769 N N . LEU A 1 97 ? -3.754 1.760 -12.690 1.00 94.44 97 LEU A N 1
ATOM 770 C CA . LEU A 1 97 ? -3.339 0.365 -12.682 1.00 94.44 97 LEU A CA 1
ATOM 771 C C . LEU A 1 97 ? -4.460 -0.535 -12.159 1.00 94.44 97 LEU A C 1
ATOM 773 O O . LEU A 1 97 ? -4.730 -1.549 -12.787 1.00 94.44 97 LEU A O 1
ATOM 777 N N . ASP A 1 98 ? -5.143 -0.134 -11.089 1.00 95.81 98 ASP A N 1
ATOM 778 C CA . ASP A 1 98 ? -6.299 -0.842 -10.527 1.00 95.81 98 ASP A CA 1
ATOM 779 C C . ASP A 1 98 ? -7.439 -0.954 -11.549 1.00 95.81 98 ASP A C 1
ATOM 781 O O . ASP A 1 98 ? -7.978 -2.032 -11.773 1.00 95.81 98 ASP A O 1
ATOM 785 N N . ALA A 1 99 ? -7.722 0.124 -12.287 1.00 94.94 99 ALA A N 1
ATOM 786 C CA . ALA A 1 99 ? -8.706 0.092 -13.370 1.00 94.94 99 ALA A CA 1
ATOM 787 C C . ALA A 1 99 ? -8.326 -0.869 -14.515 1.00 94.94 99 ALA A C 1
ATOM 789 O O . ALA A 1 99 ? -9.205 -1.437 -15.161 1.00 94.94 99 ALA A O 1
ATOM 790 N N . ALA A 1 100 ? -7.029 -1.040 -14.792 1.00 92.62 100 ALA A N 1
ATOM 791 C CA . ALA A 1 100 ? -6.539 -1.941 -15.837 1.00 92.62 100 ALA A CA 1
ATOM 792 C C . ALA A 1 100 ? -6.413 -3.401 -15.367 1.00 92.62 100 ALA A C 1
ATOM 794 O O . ALA A 1 100 ? -6.535 -4.314 -16.181 1.00 92.62 100 ALA A O 1
ATOM 795 N N . PHE A 1 101 ? -6.167 -3.617 -14.074 1.00 93.56 101 PHE A N 1
ATOM 796 C CA . PHE A 1 101 ? -6.004 -4.926 -13.441 1.00 93.56 101 PHE A CA 1
ATOM 797 C C . PHE A 1 101 ? -6.873 -4.990 -12.179 1.00 93.56 101 PHE A C 1
ATOM 799 O O . PHE A 1 101 ? -6.338 -4.964 -11.065 1.00 93.56 101 PHE A O 1
ATOM 806 N N . PRO A 1 102 ? -8.209 -5.050 -12.338 1.00 94.06 102 PRO A N 1
ATOM 807 C CA . PRO A 1 102 ? -9.119 -5.035 -11.203 1.00 94.06 102 PRO A CA 1
ATOM 808 C C . PRO A 1 102 ? -8.895 -6.260 -10.316 1.00 94.06 102 PRO A C 1
ATOM 810 O O . PRO A 1 102 ? -8.541 -7.336 -10.800 1.00 94.06 102 PRO A O 1
ATOM 813 N N . ASN A 1 103 ? -9.164 -6.108 -9.018 1.00 94.56 103 ASN A N 1
ATOM 814 C CA . ASN A 1 103 ? -9.046 -7.178 -8.020 1.00 94.56 103 ASN A CA 1
ATOM 815 C C . ASN A 1 103 ? -7.623 -7.739 -7.858 1.00 94.56 103 ASN A C 1
ATOM 817 O O . ASN A 1 103 ? -7.445 -8.915 -7.541 1.00 94.56 103 ASN A O 1
ATOM 821 N N . ASN A 1 104 ? -6.600 -6.911 -8.066 1.00 97.19 104 ASN A N 1
ATOM 822 C CA . ASN A 1 104 ? -5.221 -7.302 -7.813 1.00 97.19 104 ASN A CA 1
ATOM 823 C C . ASN A 1 104 ? -4.788 -6.873 -6.391 1.00 97.19 104 ASN A C 1
ATOM 825 O O . ASN A 1 104 ? -4.661 -5.669 -6.138 1.00 97.19 104 ASN A O 1
ATOM 829 N N . PRO A 1 105 ? -4.519 -7.814 -5.461 1.00 97.69 105 PRO A N 1
ATOM 830 C CA . PRO A 1 105 ? -4.214 -7.484 -4.066 1.00 97.69 105 PRO A CA 1
ATOM 831 C C . PRO A 1 105 ? -2.922 -6.668 -3.906 1.00 97.69 105 PRO A C 1
ATOM 833 O O . PRO A 1 105 ? -2.854 -5.803 -3.032 1.00 97.69 105 PRO A O 1
ATOM 836 N N . VAL A 1 106 ? -1.947 -6.826 -4.810 1.00 97.75 106 VAL A N 1
ATOM 837 C CA . VAL A 1 106 ? -0.713 -6.022 -4.827 1.00 97.75 106 VAL A CA 1
ATOM 838 C C . VAL A 1 106 ? -1.026 -4.546 -5.080 1.00 97.75 106 VAL A C 1
ATOM 840 O O . VAL A 1 106 ? -0.460 -3.665 -4.428 1.00 97.75 106 VAL A O 1
ATOM 843 N N . VAL A 1 107 ? -1.947 -4.251 -6.006 1.00 97.69 107 VAL A N 1
ATOM 844 C CA . VAL A 1 107 ? -2.352 -2.870 -6.318 1.00 97.69 107 VAL A CA 1
ATOM 845 C C . VAL A 1 107 ? -3.142 -2.263 -5.165 1.00 97.69 107 VAL A C 1
ATOM 847 O O . VAL A 1 107 ? -2.859 -1.133 -4.763 1.00 97.69 107 VAL A O 1
ATOM 850 N N . LEU A 1 108 ? -4.075 -3.023 -4.583 1.00 98.25 108 LEU A N 1
ATOM 851 C CA . LEU A 1 108 ? -4.848 -2.582 -3.420 1.00 98.25 108 LEU A CA 1
ATOM 852 C C . LEU A 1 108 ? -3.930 -2.284 -2.227 1.00 98.25 108 LEU A C 1
ATOM 854 O O . LEU A 1 108 ? -4.022 -1.213 -1.626 1.00 98.25 108 LEU A O 1
ATOM 858 N N . ALA A 1 109 ? -2.979 -3.170 -1.924 1.00 98.19 109 ALA A N 1
ATOM 859 C CA . ALA A 1 109 ? -2.007 -2.950 -0.858 1.00 98.19 109 ALA A CA 1
ATOM 860 C C . ALA A 1 109 ? -1.106 -1.737 -1.130 1.00 98.19 109 ALA A C 1
ATOM 862 O O . ALA A 1 109 ? -0.839 -0.942 -0.226 1.00 98.19 109 ALA A O 1
ATOM 863 N N . ALA A 1 110 ? -0.668 -1.542 -2.377 1.00 96.88 110 ALA A N 1
ATOM 864 C CA . ALA A 1 110 ? 0.083 -0.357 -2.780 1.00 96.88 110 ALA A CA 1
ATOM 865 C C . ALA A 1 110 ? -0.720 0.941 -2.582 1.00 96.88 110 ALA A C 1
ATOM 867 O O . ALA A 1 110 ? -0.180 1.906 -2.031 1.00 96.88 110 ALA A O 1
ATOM 868 N N . LEU A 1 111 ? -1.998 0.963 -2.983 1.00 97.50 111 LEU A N 1
ATOM 869 C CA . LEU A 1 111 ? -2.902 2.098 -2.774 1.00 97.50 111 LEU A CA 1
ATOM 870 C C . LEU A 1 111 ? -3.056 2.413 -1.284 1.00 97.50 111 LEU A C 1
ATOM 872 O O . LEU A 1 111 ? -2.860 3.563 -0.891 1.00 97.50 111 LEU A O 1
ATOM 876 N N . LEU A 1 112 ? -3.322 1.402 -0.452 1.00 98.00 112 LEU A N 1
ATOM 877 C CA . LEU A 1 112 ? -3.474 1.561 0.998 1.00 98.00 112 LEU A CA 1
ATOM 878 C C . LEU A 1 112 ? -2.209 2.149 1.633 1.00 98.00 112 LEU A C 1
ATOM 880 O O . LEU A 1 112 ? -2.274 3.171 2.314 1.00 98.00 112 LEU A O 1
ATOM 884 N N . LYS A 1 113 ? -1.026 1.595 1.342 1.00 95.44 113 LYS A N 1
ATOM 885 C CA . LYS A 1 113 ? 0.245 2.116 1.880 1.00 95.44 113 LYS A CA 1
ATOM 886 C C . LYS A 1 113 ? 0.466 3.587 1.510 1.00 95.44 113 LYS A C 1
ATOM 888 O O . LYS A 1 113 ? 0.860 4.392 2.353 1.00 95.44 113 LYS A O 1
ATOM 893 N N . ARG A 1 114 ? 0.184 3.966 0.260 1.00 94.69 114 ARG A N 1
ATOM 894 C CA . ARG A 1 114 ? 0.370 5.344 -0.228 1.00 94.69 114 ARG A CA 1
ATOM 895 C C . ARG A 1 114 ? -0.667 6.312 0.337 1.00 94.69 114 ARG A C 1
ATOM 897 O O . ARG A 1 114 ? -0.312 7.430 0.720 1.00 94.69 114 ARG A O 1
ATOM 904 N N . GLN A 1 115 ? -1.921 5.881 0.460 1.00 94.38 115 GLN A N 1
ATOM 905 C CA . GLN A 1 115 ? -2.972 6.666 1.106 1.00 94.38 115 GLN A CA 1
ATOM 906 C C . GLN A 1 115 ? -2.675 6.867 2.596 1.00 94.38 115 GLN A C 1
ATOM 908 O O . GLN A 1 115 ? -2.818 7.984 3.077 1.00 94.38 115 GLN A O 1
ATOM 913 N N . MET A 1 116 ? -2.156 5.861 3.304 1.00 91.06 116 MET A N 1
ATOM 914 C CA . MET A 1 116 ? -1.751 5.985 4.711 1.00 91.06 116 MET A CA 1
ATOM 915 C C . MET A 1 116 ? -0.670 7.061 4.922 1.00 91.06 116 MET A C 1
ATOM 917 O O . MET A 1 116 ? -0.707 7.801 5.901 1.00 91.06 116 MET A O 1
ATOM 921 N N . THR A 1 117 ? 0.287 7.192 3.995 1.00 85.31 117 THR A N 1
ATOM 922 C CA . THR A 1 117 ? 1.372 8.184 4.133 1.00 85.31 117 THR A CA 1
ATOM 923 C C . THR A 1 117 ? 0.943 9.636 3.902 1.00 85.31 117 THR A C 1
ATOM 925 O O . THR A 1 117 ? 1.570 10.548 4.442 1.00 85.31 117 THR A O 1
ATOM 928 N N . GLY A 1 118 ? -0.100 9.874 3.101 1.00 80.88 118 GLY A N 1
ATOM 929 C CA . GLY A 1 118 ? -0.409 11.221 2.602 1.00 80.88 118 GLY A CA 1
ATOM 930 C C . GLY A 1 118 ? -1.860 11.675 2.731 1.00 80.88 118 GLY A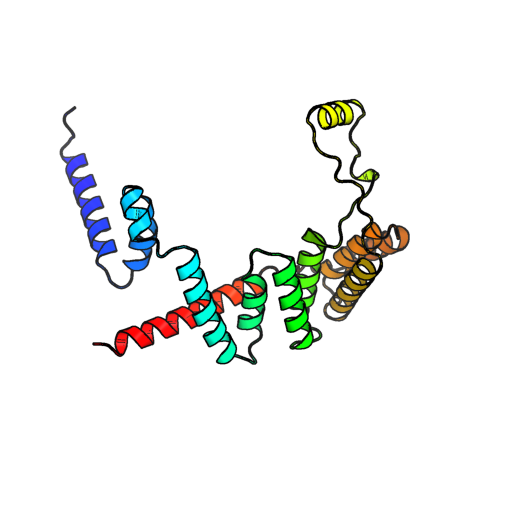 C 1
ATOM 931 O O . GLY A 1 118 ? -2.091 12.877 2.789 1.00 80.88 118 GLY A O 1
ATOM 932 N N . VAL A 1 119 ? -2.815 10.745 2.782 1.00 87.12 119 VAL A N 1
ATOM 933 C CA . VAL A 1 119 ? -4.256 11.020 2.652 1.00 87.12 119 VAL A CA 1
ATOM 934 C C . VAL A 1 119 ? -5.015 10.676 3.932 1.00 87.12 119 VAL A C 1
ATOM 936 O O . VAL A 1 119 ? -5.747 11.514 4.440 1.00 87.12 119 VAL A O 1
ATOM 939 N N . VAL A 1 120 ? -4.827 9.466 4.467 1.00 90.44 120 VAL A N 1
ATOM 940 C CA . VAL A 1 120 ? -5.531 8.967 5.657 1.00 90.44 120 VAL A CA 1
ATOM 941 C C . VAL A 1 120 ? -4.555 8.878 6.820 1.00 90.44 120 VAL A C 1
ATOM 943 O O . VAL A 1 120 ? -3.828 7.893 6.978 1.00 90.44 120 VAL A O 1
ATOM 946 N N . LYS A 1 121 ? -4.542 9.918 7.651 1.00 88.19 121 LYS A N 1
ATOM 947 C CA . LYS A 1 121 ? -3.665 10.011 8.817 1.00 88.19 121 LYS A CA 1
ATOM 948 C C . LYS A 1 121 ? -4.419 9.654 10.084 1.00 88.19 121 LYS A C 1
ATOM 950 O O . LYS A 1 121 ? -5.524 10.133 10.331 1.00 88.19 121 LYS A O 1
ATOM 955 N N . LEU A 1 122 ? -3.793 8.853 10.934 1.00 85.56 122 LEU A N 1
ATOM 956 C CA . LEU A 1 122 ? -4.238 8.734 12.310 1.00 85.56 122 LEU A CA 1
ATOM 957 C C . LEU A 1 122 ? -3.820 10.035 13.010 1.00 85.56 122 LEU A C 1
ATOM 959 O O . LEU A 1 122 ? -2.640 10.199 13.293 1.00 85.56 122 LEU A O 1
ATOM 963 N N . ASN A 1 123 ? -4.763 10.971 13.165 1.00 77.62 123 ASN A N 1
ATOM 964 C CA . ASN A 1 123 ? -4.587 12.273 13.820 1.00 77.62 123 ASN A CA 1
ATOM 965 C C . ASN A 1 123 ? -5.476 12.308 15.068 1.00 77.62 123 ASN A C 1
ATOM 967 O O . ASN A 1 123 ? -6.615 12.780 15.030 1.00 77.62 123 ASN A O 1
ATOM 971 N N . ARG A 1 124 ? -4.982 11.738 16.164 1.00 73.56 124 ARG A N 1
ATOM 972 C CA . ARG A 1 124 ? -5.743 11.532 17.398 1.00 73.56 124 ARG A CA 1
ATOM 973 C C . ARG A 1 124 ? -5.055 12.192 18.581 1.00 73.56 124 ARG A C 1
ATOM 975 O O . ARG A 1 124 ? -3.837 12.142 18.698 1.00 73.56 124 ARG A O 1
ATOM 982 N N . VAL A 1 125 ? -5.843 12.780 19.480 1.00 67.75 125 VAL A N 1
ATOM 983 C CA . VAL A 1 125 ? -5.314 13.445 20.685 1.00 67.75 125 VAL A CA 1
ATOM 984 C C . VAL A 1 125 ? -4.604 12.453 21.608 1.00 67.75 125 VAL A C 1
ATOM 986 O O . VAL A 1 125 ? -3.665 12.815 22.305 1.00 67.75 125 VAL A O 1
ATOM 989 N N . GLU A 1 126 ? -5.005 11.184 21.555 1.00 66.69 126 GLU A N 1
ATOM 990 C CA . GLU A 1 126 ? -4.407 10.074 22.291 1.00 66.69 126 GLU A CA 1
ATOM 991 C C . GLU A 1 126 ? -3.038 9.641 21.731 1.00 66.69 126 GLU A C 1
ATOM 993 O O . GLU A 1 126 ? -2.340 8.867 22.373 1.00 66.69 126 GLU A O 1
ATOM 998 N N . GLN A 1 127 ? -2.615 10.118 20.554 1.00 60.09 127 GLN A N 1
ATOM 999 C CA . GLN A 1 127 ? -1.225 9.939 20.102 1.00 60.09 127 GLN A CA 1
ATOM 1000 C C . GLN A 1 127 ? -0.267 10.916 20.797 1.00 60.09 127 GLN A C 1
ATOM 1002 O O . GLN A 1 127 ? 0.929 10.651 20.872 1.00 60.09 127 GLN A O 1
ATOM 1007 N N . ASP A 1 128 ? -0.799 12.006 21.353 1.00 60.41 128 ASP A N 1
ATOM 1008 C CA . ASP A 1 128 ? -0.066 13.017 22.112 1.00 60.41 128 ASP A CA 1
ATOM 1009 C C . ASP A 1 128 ? -0.142 12.743 23.626 1.00 60.41 128 ASP A C 1
ATOM 1011 O O . ASP A 1 128 ? -0.344 13.657 24.434 1.00 60.41 128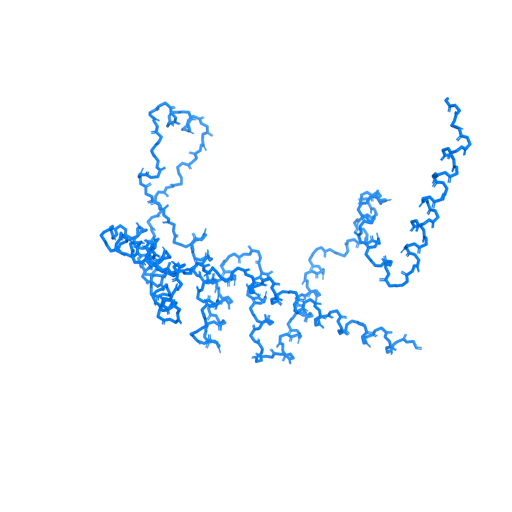 ASP A O 1
ATOM 1015 N N . LEU A 1 129 ? 0.057 11.479 24.029 1.00 56.72 129 LEU A N 1
ATOM 1016 C CA . LEU A 1 129 ? 0.255 11.054 25.428 1.00 56.72 129 LEU A CA 1
ATOM 1017 C C . LEU A 1 129 ? 1.623 11.499 25.974 1.00 56.72 129 LEU A C 1
ATOM 1019 O O . LEU A 1 129 ? 2.342 10.739 26.615 1.00 56.72 129 LEU A O 1
ATOM 1023 N N . LEU A 1 130 ? 1.996 12.741 25.696 1.00 61.97 130 LEU A N 1
ATOM 1024 C CA . LEU A 1 130 ? 3.111 13.397 26.348 1.00 61.97 130 LEU A CA 1
ATOM 1025 C C . LEU A 1 130 ? 2.654 13.860 27.726 1.00 61.97 130 LEU A C 1
ATOM 1027 O O . LEU A 1 130 ? 1.575 14.444 27.870 1.00 61.97 130 LEU A O 1
ATOM 1031 N N . THR A 1 131 ? 3.497 13.631 28.726 1.00 64.94 131 THR A N 1
ATOM 1032 C CA . THR A 1 131 ? 3.362 14.269 30.037 1.00 64.94 131 THR A CA 1
ATOM 1033 C C . THR A 1 131 ? 3.383 15.795 29.889 1.00 64.94 131 THR A C 1
ATOM 1035 O O . THR A 1 131 ? 3.924 16.332 28.920 1.00 64.94 131 THR A O 1
ATOM 1038 N N . ASP A 1 132 ? 2.835 16.533 30.858 1.00 67.25 132 ASP A N 1
ATOM 1039 C CA . ASP A 1 132 ? 2.817 18.006 30.812 1.00 67.25 132 ASP A CA 1
ATOM 1040 C C . ASP A 1 132 ? 4.224 18.622 30.666 1.00 67.25 132 ASP A C 1
ATOM 1042 O O . ASP A 1 132 ? 4.389 19.680 30.053 1.00 67.25 132 ASP A O 1
ATOM 1046 N N . ALA A 1 133 ? 5.252 17.943 31.191 1.00 68.31 133 ALA A N 1
ATOM 1047 C CA . ALA A 1 133 ? 6.653 18.331 31.048 1.00 68.31 133 ALA A CA 1
ATOM 1048 C C . ALA A 1 133 ? 7.164 18.146 29.608 1.00 68.31 133 ALA A C 1
ATOM 1050 O O . ALA A 1 133 ? 7.761 19.065 29.045 1.00 68.31 133 ALA A O 1
ATOM 1051 N N . GLU A 1 134 ? 6.872 17.002 28.985 1.00 69.00 134 GLU A N 1
ATOM 1052 C CA . GLU A 1 134 ? 7.240 16.708 27.594 1.00 69.00 134 GLU A CA 1
ATOM 1053 C C . GLU A 1 134 ? 6.465 17.583 26.602 1.00 69.00 134 GLU A C 1
ATOM 1055 O O . GLU A 1 134 ? 7.011 17.999 25.582 1.00 69.00 134 GLU A O 1
ATOM 1060 N N . ARG A 1 135 ? 5.211 17.927 26.922 1.00 67.44 135 ARG A N 1
ATOM 1061 C CA . ARG A 1 135 ? 4.402 18.870 26.143 1.00 67.44 135 ARG A CA 1
ATOM 1062 C C . ARG A 1 135 ? 5.025 20.269 26.156 1.00 67.44 135 ARG A C 1
ATOM 1064 O O . ARG A 1 135 ? 5.231 20.842 25.092 1.00 67.44 135 ARG A O 1
ATOM 1071 N N . LYS A 1 136 ? 5.431 20.779 27.329 1.00 67.06 136 LYS A N 1
ATOM 1072 C CA . LYS A 1 136 ? 6.146 22.066 27.457 1.00 67.06 136 LYS A CA 1
ATOM 1073 C C . LYS A 1 136 ? 7.482 22.083 26.715 1.00 67.06 136 LYS A C 1
ATOM 1075 O O . LYS A 1 136 ? 7.796 23.074 26.056 1.00 67.06 136 LYS A O 1
ATOM 1080 N N . GLU A 1 137 ? 8.271 21.013 26.812 1.00 67.12 137 GLU A N 1
ATOM 1081 C CA . GLU A 1 137 ? 9.538 20.912 26.081 1.00 67.12 137 GLU A CA 1
ATOM 1082 C C . GLU A 1 137 ? 9.310 20.864 24.560 1.00 67.12 137 GLU A C 1
ATOM 1084 O O . GLU A 1 137 ? 10.019 21.538 23.810 1.00 67.12 137 GLU A O 1
ATOM 1089 N N . ARG A 1 138 ? 8.279 20.145 24.099 1.00 64.12 138 ARG A N 1
ATOM 1090 C CA . ARG A 1 138 ? 7.898 20.068 22.682 1.00 64.12 138 ARG A CA 1
ATOM 1091 C C . ARG A 1 138 ? 7.401 21.411 22.138 1.00 64.12 138 ARG A C 1
ATOM 1093 O O . ARG A 1 138 ? 7.867 21.843 21.082 1.00 64.12 138 ARG A O 1
ATOM 1100 N N . ASP A 1 139 ? 6.536 22.098 22.882 1.00 63.59 139 ASP A N 1
ATOM 1101 C CA . ASP A 1 139 ? 5.982 23.403 22.506 1.00 63.59 139 ASP A CA 1
ATOM 1102 C C . ASP A 1 139 ? 7.076 24.486 22.474 1.00 63.59 139 ASP A C 1
ATOM 1104 O O . ASP A 1 139 ? 7.134 25.286 21.541 1.00 63.59 139 ASP A O 1
ATOM 1108 N N . SER A 1 140 ? 8.023 24.463 23.425 1.00 62.81 140 SER A N 1
ATOM 1109 C CA . SER A 1 140 ? 9.172 25.389 23.438 1.00 62.81 140 SER A CA 1
ATOM 1110 C C . SER A 1 140 ? 10.133 25.226 22.252 1.00 62.81 140 SER A C 1
ATOM 1112 O O . SER A 1 140 ? 10.867 26.156 21.921 1.00 62.81 140 SER A O 1
ATOM 1114 N N . LYS A 1 141 ? 10.117 24.066 21.583 1.00 64.38 141 LYS A N 1
ATOM 1115 C CA . LYS A 1 141 ? 10.977 23.753 20.433 1.00 64.38 141 LYS A CA 1
ATOM 1116 C C . LYS A 1 141 ? 10.311 24.036 19.078 1.00 64.38 141 LYS A C 1
ATOM 1118 O O . LYS A 1 141 ? 10.884 23.666 18.057 1.00 64.38 141 LYS A O 1
ATOM 1123 N N . ASN A 1 142 ? 9.139 24.690 19.034 1.00 50.59 142 ASN A N 1
ATOM 1124 C CA . ASN A 1 142 ? 8.359 24.879 17.799 1.00 50.59 142 ASN A CA 1
ATOM 1125 C C . ASN A 1 142 ? 8.144 23.554 17.040 1.00 50.59 142 ASN A C 1
ATOM 1127 O O . ASN A 1 142 ? 8.117 23.524 15.807 1.00 50.59 142 ASN A O 1
ATOM 1131 N N . PHE A 1 143 ? 7.982 22.436 17.756 1.00 52.22 143 PHE A N 1
ATOM 1132 C CA . PHE A 1 143 ? 7.411 21.249 17.132 1.00 52.22 143 PHE A CA 1
ATOM 1133 C C . PHE A 1 143 ? 5.949 21.571 16.877 1.00 52.22 143 PHE A C 1
ATOM 1135 O O . PHE A 1 143 ? 5.108 21.410 17.757 1.00 52.22 143 PHE A O 1
ATOM 1142 N N . TYR A 1 144 ? 5.676 22.104 15.686 1.00 47.41 144 TYR A N 1
ATOM 1143 C CA . TYR A 1 144 ? 4.332 22.353 15.208 1.00 47.41 144 TYR A CA 1
ATOM 1144 C C . TYR A 1 144 ? 3.505 21.100 15.489 1.00 47.41 144 TYR A C 1
ATOM 1146 O O . TYR A 1 144 ? 3.710 20.058 14.863 1.00 47.41 144 TYR A O 1
ATOM 1154 N N . LEU A 1 145 ? 2.571 21.207 16.438 1.00 48.78 145 LEU A N 1
ATOM 1155 C CA . LEU A 1 145 ? 1.338 20.445 16.380 1.00 48.78 145 LEU A CA 1
ATOM 1156 C C . LEU A 1 145 ? 0.848 20.658 14.954 1.00 48.78 145 LEU A C 1
ATOM 1158 O O . LEU A 1 145 ? 0.404 21.755 14.609 1.00 48.78 145 LEU A O 1
ATOM 1162 N N . HIS A 1 146 ? 1.024 19.660 14.086 1.00 48.12 146 HIS A N 1
ATOM 1163 C CA . HIS A 1 146 ? 0.295 19.691 12.837 1.00 48.12 146 HIS A CA 1
ATOM 1164 C C . HIS A 1 146 ? -1.163 19.818 13.272 1.00 48.12 146 HIS A C 1
ATOM 1166 O O . HIS A 1 146 ? -1.597 19.000 14.093 1.00 48.12 146 HIS A O 1
ATOM 1172 N N . PRO A 1 147 ? -1.885 20.872 12.841 1.00 51.19 147 PRO A N 1
ATOM 1173 C CA . PRO A 1 147 ? -3.287 21.006 13.189 1.00 51.19 147 PRO A CA 1
ATOM 1174 C C . PRO A 1 147 ? -3.946 19.662 12.914 1.00 51.19 147 PRO A C 1
ATOM 1176 O O . PRO A 1 147 ? -3.546 18.965 11.978 1.00 51.19 147 PRO A O 1
ATOM 1179 N N . THR A 1 148 ? -4.882 19.268 13.773 1.00 56.94 148 THR A N 1
ATOM 1180 C CA . THR A 1 148 ? -5.678 18.052 13.622 1.00 56.94 148 THR A CA 1
ATOM 1181 C C . THR A 1 148 ? -6.483 18.218 12.337 1.00 56.94 148 THR A C 1
ATOM 1183 O O . THR A 1 148 ? -7.631 18.643 12.354 1.00 56.94 148 THR A O 1
ATOM 1186 N N . VAL A 1 149 ? -5.836 18.011 11.189 1.00 65.06 149 VAL A N 1
ATOM 1187 C CA . VAL A 1 149 ? -6.483 18.063 9.893 1.00 65.06 149 VAL A CA 1
ATOM 1188 C C . VAL A 1 149 ? -7.360 16.835 9.905 1.00 65.06 149 VAL A C 1
ATOM 1190 O O . VAL A 1 149 ? -6.868 15.701 9.933 1.00 65.06 149 VAL A O 1
ATOM 1193 N N . GLU A 1 150 ? -8.653 17.092 10.026 1.00 75.75 150 GLU A N 1
ATOM 1194 C CA . GLU A 1 150 ? -9.670 16.074 9.910 1.00 75.75 150 GLU A CA 1
ATOM 1195 C C . GLU A 1 150 ? -9.507 15.409 8.544 1.00 75.75 150 GLU A C 1
ATOM 1197 O O . GLU A 1 150 ? -9.307 16.081 7.528 1.00 75.75 150 GLU A O 1
ATOM 1202 N N . ASN A 1 151 ? -9.496 14.077 8.529 1.00 85.62 151 ASN A N 1
ATOM 1203 C CA . ASN A 1 151 ? -9.420 13.358 7.267 1.00 85.62 151 ASN A CA 1
ATOM 1204 C C . ASN A 1 151 ? -10.710 13.604 6.484 1.00 85.62 151 ASN A C 1
ATOM 1206 O O . ASN A 1 151 ? -11.792 13.596 7.066 1.00 85.62 151 ASN A O 1
ATOM 1210 N N . ASP A 1 152 ? -10.600 13.741 5.165 1.00 91.31 152 ASP A N 1
ATOM 1211 C CA . ASP A 1 152 ? -11.770 13.756 4.290 1.00 91.31 152 ASP A CA 1
ATOM 1212 C C . ASP A 1 152 ? -12.569 12.443 4.468 1.00 91.31 152 ASP A C 1
ATOM 1214 O O . ASP A 1 152 ? -12.027 11.364 4.188 1.00 91.31 152 ASP A O 1
ATOM 1218 N N . PRO A 1 153 ? -13.844 12.498 4.910 1.00 93.12 153 PRO A N 1
ATOM 1219 C CA . PRO A 1 153 ? -14.662 11.306 5.119 1.00 93.12 153 PRO A CA 1
ATOM 1220 C C . PRO A 1 153 ? -14.787 10.430 3.868 1.00 93.12 153 PRO A C 1
ATOM 1222 O O . PRO A 1 153 ? -14.831 9.204 3.983 1.00 93.12 153 PRO A O 1
ATOM 1225 N N . VAL A 1 154 ? -14.802 11.034 2.674 1.00 95.25 154 VAL A N 1
ATOM 1226 C CA . VAL A 1 154 ? -14.886 10.305 1.399 1.00 95.25 154 VAL A CA 1
ATOM 1227 C C . VAL A 1 154 ? -13.605 9.511 1.158 1.00 95.25 154 VAL A C 1
ATOM 1229 O O . VAL A 1 154 ? -13.655 8.330 0.805 1.00 95.25 154 VAL A O 1
ATOM 1232 N N . ALA A 1 155 ? -12.450 10.133 1.401 1.00 94.44 155 ALA A N 1
ATOM 1233 C CA . ALA A 1 155 ? -11.157 9.474 1.281 1.00 94.44 155 ALA A CA 1
ATOM 1234 C C . ALA A 1 155 ? -11.010 8.319 2.283 1.00 94.44 155 ALA A C 1
ATOM 1236 O O . ALA A 1 155 ? -10.541 7.242 1.909 1.00 94.44 155 ALA A O 1
ATOM 1237 N N . VAL A 1 156 ? -11.465 8.500 3.529 1.00 96.00 156 VAL A N 1
ATOM 1238 C CA . VAL A 1 156 ? -11.443 7.432 4.542 1.00 96.00 156 VAL A CA 1
ATOM 1239 C C . VAL A 1 156 ? -12.374 6.279 4.168 1.00 96.00 156 VAL A C 1
ATOM 1241 O O . VAL A 1 156 ? -11.969 5.120 4.259 1.00 96.00 156 VAL A O 1
ATOM 1244 N N . ALA A 1 157 ? -13.593 6.566 3.707 1.00 97.00 157 ALA A N 1
ATOM 1245 C CA . ALA A 1 157 ? -14.529 5.530 3.276 1.00 97.00 157 ALA A CA 1
ATOM 1246 C C . ALA A 1 157 ? -13.956 4.703 2.117 1.00 97.00 157 ALA A C 1
ATOM 1248 O O . ALA A 1 157 ? -13.996 3.473 2.150 1.00 97.00 157 ALA A O 1
ATOM 1249 N N . ARG A 1 158 ? -13.346 5.368 1.127 1.00 96.88 158 ARG A N 1
ATOM 1250 C CA . ARG A 1 158 ? -12.672 4.698 0.009 1.00 96.88 158 ARG A CA 1
ATOM 1251 C C . ARG A 1 158 ? -11.496 3.839 0.476 1.00 96.88 158 ARG A C 1
ATOM 1253 O O . ARG A 1 158 ? -11.346 2.718 0.003 1.00 96.88 158 ARG A O 1
ATOM 1260 N N . PHE A 1 159 ? -10.687 4.337 1.408 1.00 97.94 159 PHE A N 1
ATOM 1261 C CA . PHE A 1 159 ? -9.575 3.587 1.994 1.00 97.94 159 PHE A CA 1
ATOM 1262 C C . PHE A 1 159 ? -10.054 2.310 2.698 1.00 97.94 159 PHE A C 1
ATOM 1264 O O . PHE A 1 159 ? -9.504 1.234 2.472 1.00 97.94 159 PHE A O 1
ATOM 1271 N N . VAL A 1 160 ? -11.114 2.401 3.508 1.00 98.44 160 VAL A N 1
ATOM 1272 C CA . VAL A 1 160 ? -11.700 1.227 4.176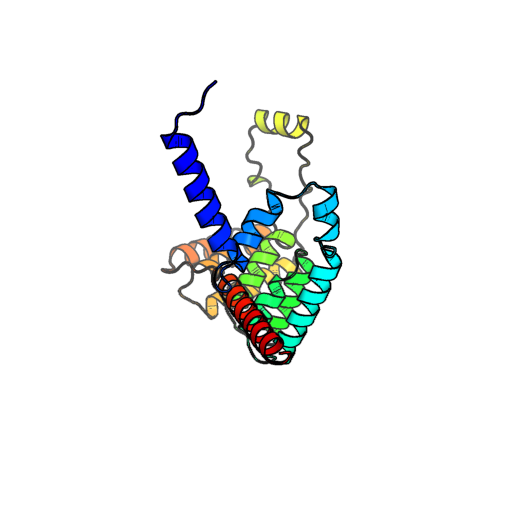 1.00 98.44 160 VAL A CA 1
ATOM 1273 C C . VAL A 1 160 ? -12.262 0.238 3.152 1.00 98.44 160 VAL A C 1
ATOM 1275 O O . VAL A 1 160 ? -11.999 -0.953 3.279 1.00 98.44 160 VAL A O 1
ATOM 1278 N N . ALA A 1 161 ? -12.952 0.712 2.111 1.00 98.19 161 ALA A N 1
ATOM 1279 C CA . ALA A 1 161 ? -13.488 -0.152 1.059 1.00 98.19 161 ALA A CA 1
ATOM 1280 C C . ALA A 1 161 ? -12.386 -0.916 0.300 1.00 98.19 161 ALA A C 1
ATOM 1282 O O . ALA A 1 161 ? -12.518 -2.117 0.077 1.00 98.19 161 ALA A O 1
ATOM 1283 N N . LEU A 1 162 ? -11.271 -0.255 -0.039 1.00 98.19 162 LEU A N 1
ATOM 1284 C CA . LEU A 1 162 ? -10.107 -0.908 -0.659 1.00 98.19 162 LEU A CA 1
ATOM 1285 C C . LEU A 1 162 ? -9.517 -1.994 0.249 1.00 98.19 162 LEU A C 1
ATOM 1287 O O . LEU A 1 162 ? -9.157 -3.074 -0.218 1.00 98.19 162 LEU A O 1
ATOM 1291 N N . ALA A 1 163 ? -9.429 -1.718 1.552 1.00 98.56 163 ALA A N 1
ATOM 1292 C CA . ALA A 1 163 ? -8.946 -2.686 2.528 1.00 98.56 163 ALA A CA 1
ATOM 1293 C C . ALA A 1 163 ? -9.881 -3.899 2.635 1.00 98.56 163 ALA A C 1
ATOM 1295 O O . ALA A 1 163 ? -9.415 -5.032 2.643 1.00 98.56 163 ALA A O 1
ATOM 1296 N N . GLU A 1 164 ? -11.194 -3.689 2.655 1.00 98.38 164 GLU A N 1
ATOM 1297 C CA . GLU A 1 164 ? -12.173 -4.780 2.686 1.00 98.38 164 GLU A CA 1
ATOM 1298 C C . GLU A 1 164 ? -12.163 -5.614 1.406 1.00 98.38 164 GLU A C 1
ATOM 1300 O O . GLU A 1 164 ? -12.233 -6.839 1.475 1.00 98.38 164 GLU A O 1
ATOM 1305 N N . GLN A 1 165 ? -12.017 -4.976 0.244 1.00 98.38 165 GLN A N 1
ATOM 1306 C CA . GLN A 1 165 ? -11.854 -5.677 -1.027 1.00 98.38 165 GLN A CA 1
ATOM 1307 C C . GLN A 1 165 ? -10.587 -6.542 -1.023 1.00 98.38 165 GLN A C 1
ATOM 1309 O O . GLN A 1 165 ? -10.636 -7.707 -1.411 1.00 98.38 165 GLN A O 1
ATOM 1314 N N . GLY A 1 166 ? -9.464 -6.013 -0.531 1.00 98.31 166 GLY A N 1
ATOM 1315 C CA . GLY A 1 166 ? -8.235 -6.792 -0.379 1.00 98.31 166 GLY A CA 1
ATOM 1316 C C . GLY A 1 166 ? -8.400 -7.964 0.592 1.00 98.31 166 GLY A C 1
ATOM 1317 O O . GLY A 1 166 ? -7.964 -9.074 0.301 1.00 98.31 166 GLY A O 1
ATOM 1318 N N . GLU A 1 167 ? -9.118 -7.763 1.701 1.00 98.44 167 GLU A N 1
ATOM 1319 C CA . GLU A 1 167 ? -9.442 -8.832 2.650 1.00 98.44 167 GLU A CA 1
ATOM 1320 C C . GLU A 1 167 ? -10.291 -9.943 2.009 1.00 98.44 167 GLU A C 1
ATOM 1322 O O . GLU A 1 167 ? -10.085 -11.118 2.312 1.00 98.44 167 GLU A O 1
ATOM 1327 N N . GLN A 1 168 ? -11.231 -9.597 1.125 1.00 98.44 168 GLN A N 1
ATOM 1328 C CA . GLN A 1 168 ? -12.035 -10.578 0.388 1.00 98.44 168 GLN A CA 1
ATOM 1329 C C . GLN A 1 168 ? -11.188 -11.402 -0.588 1.00 98.44 168 GLN A C 1
ATOM 1331 O O . GLN A 1 168 ? -11.416 -12.604 -0.727 1.00 98.44 168 GLN A O 1
ATOM 1336 N N . LEU A 1 169 ? -10.214 -10.770 -1.248 1.00 98.31 169 LEU A N 1
ATOM 1337 C CA . LEU A 1 169 ? -9.310 -11.434 -2.191 1.00 98.31 169 LEU A CA 1
ATOM 1338 C C . LEU A 1 169 ? -8.282 -12.314 -1.479 1.00 98.31 169 LEU A C 1
ATOM 1340 O O . LEU A 1 169 ? -7.944 -13.389 -1.973 1.00 98.31 169 LEU A O 1
ATOM 1344 N N . GLU A 1 170 ? -7.842 -11.904 -0.290 1.00 98.44 170 GLU A N 1
ATOM 1345 C CA . GLU A 1 170 ? -6.889 -12.649 0.527 1.00 98.44 170 GLU A CA 1
ATOM 1346 C C . GLU A 1 170 ? -7.406 -12.878 1.959 1.00 98.44 170 GLU A C 1
ATOM 1348 O O . GLU A 1 170 ? -6.900 -12.295 2.926 1.00 98.44 170 GLU A O 1
ATOM 1353 N N . PRO A 1 171 ? -8.369 -13.803 2.158 1.00 98.38 171 PRO A N 1
ATOM 1354 C CA . PRO A 1 171 ? -9.039 -13.992 3.448 1.00 98.38 171 PRO A CA 1
ATOM 1355 C C . PRO A 1 171 ? -8.111 -14.375 4.602 1.00 98.38 171 PRO A C 1
ATOM 1357 O O . PRO A 1 171 ? -8.464 -14.204 5.769 1.00 98.38 171 PRO A O 1
ATOM 1360 N N . ARG A 1 172 ? -6.925 -14.903 4.291 1.00 98.50 172 ARG A N 1
ATOM 1361 C CA . ARG A 1 172 ? -5.921 -15.340 5.268 1.00 98.50 172 ARG A CA 1
ATOM 1362 C C . ARG A 1 172 ? -4.893 -14.262 5.608 1.00 98.50 172 ARG A C 1
ATOM 1364 O O . ARG A 1 172 ? -4.126 -14.482 6.539 1.00 98.50 172 ARG A O 1
ATOM 1371 N N . ASN A 1 173 ? -4.869 -13.145 4.882 1.00 98.62 173 ASN A N 1
ATOM 1372 C CA . ASN A 1 173 ? -3.898 -12.074 5.062 1.00 98.62 173 ASN A CA 1
ATOM 1373 C C . ASN A 1 173 ? -4.399 -11.044 6.095 1.00 98.62 173 ASN A C 1
ATOM 1375 O O . ASN A 1 173 ? -5.482 -10.471 5.966 1.00 98.62 173 ASN A O 1
ATOM 1379 N N . ALA A 1 174 ? -3.613 -10.828 7.147 1.00 98.69 174 ALA A N 1
ATOM 1380 C CA . ALA A 1 174 ? -3.861 -9.891 8.238 1.00 98.69 174 ALA A CA 1
ATOM 1381 C C . ALA A 1 174 ? -3.620 -8.427 7.847 1.00 98.69 174 ALA A C 1
ATOM 1383 O O . ALA A 1 174 ? -4.155 -7.532 8.500 1.00 98.69 174 ALA A O 1
ATOM 1384 N N . PHE A 1 175 ? -2.856 -8.167 6.783 1.00 98.62 175 PHE A N 1
ATOM 1385 C CA . PHE A 1 175 ? -2.517 -6.812 6.355 1.00 98.62 175 PHE A CA 1
ATOM 1386 C C . PHE A 1 175 ? -3.769 -5.966 6.070 1.00 98.62 175 PHE A C 1
ATOM 1388 O O . PHE A 1 175 ? -3.937 -4.876 6.620 1.00 98.62 175 PHE A O 1
ATOM 1395 N N . PHE A 1 176 ? -4.691 -6.493 5.266 1.00 98.62 176 PHE A N 1
ATOM 1396 C CA . PHE A 1 176 ? -5.909 -5.794 4.862 1.00 98.62 176 PHE A CA 1
ATOM 1397 C C . PHE A 1 176 ? -6.843 -5.409 6.020 1.00 98.62 176 PHE A C 1
ATOM 1399 O O . PHE A 1 176 ? -7.180 -4.230 6.127 1.00 98.62 176 PHE A O 1
ATOM 1406 N N . PRO A 1 177 ? -7.233 -6.308 6.945 1.00 98.62 177 PRO A N 1
ATOM 1407 C CA . PRO A 1 177 ? -8.044 -5.908 8.093 1.00 98.62 177 PRO A CA 1
ATOM 1408 C C . PRO A 1 177 ? -7.316 -4.943 9.043 1.00 98.62 177 PRO A C 1
ATOM 1410 O O . PRO A 1 177 ? -7.982 -4.109 9.657 1.00 98.62 177 PRO A O 1
ATOM 1413 N N . VAL A 1 178 ? -5.975 -4.968 9.127 1.00 98.50 178 VAL A N 1
ATOM 1414 C CA . VAL A 1 178 ? -5.221 -3.918 9.842 1.00 98.50 178 VAL A CA 1
ATOM 1415 C C . VAL A 1 178 ? -5.357 -2.564 9.150 1.00 98.50 178 VAL A C 1
ATOM 1417 O O . VAL A 1 178 ? -5.617 -1.567 9.824 1.00 98.50 178 VAL A O 1
ATOM 1420 N N . MET A 1 179 ? -5.260 -2.503 7.820 1.00 98.44 179 MET A N 1
ATOM 1421 C CA . MET A 1 179 ? -5.536 -1.264 7.082 1.00 98.44 179 MET A CA 1
ATOM 1422 C C . MET A 1 179 ? -6.988 -0.816 7.297 1.00 98.44 179 MET A C 1
ATOM 1424 O O . MET A 1 179 ? -7.244 0.344 7.604 1.00 98.44 179 MET A O 1
ATOM 1428 N N . ALA A 1 180 ? -7.956 -1.730 7.260 1.00 98.38 180 ALA A N 1
ATOM 1429 C CA . ALA A 1 180 ? -9.351 -1.393 7.524 1.00 98.38 180 ALA A CA 1
ATOM 1430 C C . ALA A 1 180 ? -9.554 -0.838 8.952 1.00 98.38 180 ALA A C 1
ATOM 1432 O O . ALA A 1 180 ? -10.352 0.081 9.151 1.00 98.38 180 ALA A O 1
ATOM 1433 N N . ALA A 1 181 ? -8.824 -1.357 9.945 1.00 97.94 181 ALA A N 1
ATOM 1434 C CA . ALA A 1 181 ? -8.803 -0.817 11.303 1.00 97.94 181 ALA A CA 1
ATOM 1435 C C . ALA A 1 181 ? -8.195 0.594 11.349 1.00 97.94 181 ALA A C 1
ATOM 1437 O O . ALA A 1 181 ? -8.778 1.478 11.974 1.00 97.94 181 ALA A O 1
ATOM 1438 N N . TRP A 1 182 ? -7.080 0.832 10.648 1.00 96.19 182 TRP A N 1
ATOM 1439 C CA . TRP A 1 182 ? -6.448 2.154 10.544 1.00 96.19 182 TRP A CA 1
ATOM 1440 C C . TRP A 1 182 ? -7.422 3.216 10.029 1.00 96.19 182 TRP A C 1
ATOM 1442 O O . TRP A 1 182 ? -7.595 4.256 10.663 1.00 96.19 182 TRP A O 1
ATOM 1452 N N . GLY A 1 183 ? -8.108 2.936 8.916 1.00 95.94 183 GLY A N 1
ATOM 1453 C CA . GLY A 1 183 ? -9.095 3.854 8.341 1.00 95.94 183 GLY A CA 1
ATOM 1454 C C . GLY A 1 183 ? -10.248 4.141 9.302 1.00 95.94 183 GLY A C 1
ATOM 1455 O O . GLY A 1 183 ? -10.643 5.289 9.486 1.00 95.94 183 GLY A O 1
ATOM 1456 N N . ARG A 1 184 ? -10.740 3.115 10.002 1.00 96.31 184 ARG A N 1
ATOM 1457 C CA . ARG A 1 184 ? -11.807 3.274 10.998 1.00 96.31 184 ARG A CA 1
ATOM 1458 C C . ARG A 1 184 ? -11.369 4.073 12.220 1.00 96.31 184 ARG A C 1
ATOM 1460 O O . ARG A 1 184 ? -12.122 4.934 12.665 1.00 96.31 184 ARG A O 1
ATOM 1467 N N . PHE A 1 185 ? -10.155 3.860 12.728 1.00 94.44 185 PHE A N 1
ATOM 1468 C CA . PHE A 1 185 ? -9.608 4.701 13.794 1.00 94.44 185 PHE A CA 1
ATOM 1469 C C . PHE A 1 185 ? -9.436 6.154 13.338 1.00 94.44 185 PHE A C 1
ATOM 1471 O O . PHE A 1 185 ? -9.710 7.067 14.121 1.00 94.44 185 PHE A O 1
ATOM 1478 N N . ALA A 1 186 ? -9.031 6.372 12.082 1.00 92.25 186 ALA A N 1
ATOM 1479 C CA . ALA A 1 186 ? -8.921 7.695 11.473 1.00 92.25 186 ALA A CA 1
ATOM 1480 C C . ALA A 1 186 ? -10.288 8.397 11.317 1.00 92.25 186 ALA A C 1
ATOM 1482 O O . ALA A 1 186 ? -10.348 9.621 11.403 1.00 92.25 186 ALA A O 1
ATOM 1483 N N . ALA A 1 187 ? -11.377 7.632 11.163 1.00 92.75 187 ALA A N 1
ATOM 1484 C CA . ALA A 1 187 ? -12.768 8.103 11.189 1.00 92.75 187 ALA A CA 1
ATOM 1485 C C . ALA A 1 187 ? -13.433 8.058 12.583 1.00 92.75 187 ALA A C 1
ATOM 1487 O O . ALA A 1 187 ? -14.643 8.254 12.681 1.00 92.75 187 ALA A O 1
ATOM 1488 N N . ARG A 1 188 ? -12.682 7.785 13.663 1.00 92.19 188 ARG A N 1
ATOM 1489 C CA . ARG A 1 188 ? -13.197 7.664 15.048 1.00 92.19 188 ARG A CA 1
ATOM 1490 C C . ARG A 1 188 ? -14.288 6.594 15.239 1.00 92.19 188 ARG A C 1
ATOM 1492 O O . ARG A 1 188 ? -15.109 6.680 16.147 1.00 92.19 188 ARG A O 1
ATOM 1499 N N . GLN A 1 189 ? -14.295 5.564 14.399 1.00 94.88 189 GLN A N 1
ATOM 1500 C CA . GLN A 1 189 ? -15.202 4.417 14.487 1.00 94.88 189 GLN A CA 1
ATOM 1501 C C . GLN A 1 189 ? -14.572 3.299 15.334 1.00 94.88 189 GLN A C 1
ATOM 1503 O O . GLN A 1 189 ? -14.268 2.214 14.835 1.00 94.88 189 GLN A O 1
ATOM 1508 N N . ASP A 1 190 ? -14.335 3.573 16.617 1.00 95.38 190 ASP A N 1
ATOM 1509 C CA . ASP A 1 190 ? -13.420 2.783 17.458 1.00 95.38 190 ASP A CA 1
ATOM 1510 C C . ASP A 1 190 ? -13.866 1.335 17.684 1.00 95.38 190 ASP A C 1
ATOM 1512 O O . ASP A 1 190 ? -13.036 0.426 17.696 1.00 95.38 190 ASP A O 1
ATOM 1516 N N . ASP A 1 191 ? -15.169 1.082 17.798 1.00 97.88 191 ASP A N 1
ATOM 1517 C CA . ASP A 1 191 ? -15.701 -0.281 17.920 1.00 97.88 191 ASP A CA 1
ATOM 1518 C C . ASP A 1 191 ? -15.442 -1.105 16.660 1.00 97.88 191 ASP A C 1
ATOM 1520 O O . ASP A 1 191 ? -14.934 -2.227 16.727 1.00 97.88 191 ASP A O 1
ATOM 1524 N N . ALA A 1 192 ? -15.718 -0.521 15.494 1.00 97.88 192 ALA A N 1
ATOM 1525 C CA . ALA A 1 192 ? -15.478 -1.174 14.216 1.00 97.88 192 ALA A CA 1
ATOM 1526 C C . ALA A 1 192 ? -13.972 -1.361 13.956 1.00 97.88 192 ALA A C 1
ATOM 1528 O O . ALA A 1 192 ? -13.562 -2.383 13.401 1.00 97.88 192 ALA A O 1
ATOM 1529 N N . ALA A 1 193 ? -13.143 -0.398 14.370 1.00 97.69 193 ALA A N 1
ATOM 1530 C CA . ALA A 1 193 ? -11.692 -0.480 14.265 1.00 97.69 193 ALA A CA 1
ATOM 1531 C C . ALA A 1 193 ? -11.128 -1.614 15.132 1.00 97.69 193 ALA A C 1
ATOM 1533 O O . ALA A 1 193 ? -10.369 -2.448 14.636 1.00 97.69 193 ALA A O 1
ATOM 1534 N N . ARG A 1 194 ? -11.563 -1.712 16.397 1.00 98.25 194 ARG A N 1
ATOM 1535 C CA . ARG A 1 194 ? -11.204 -2.816 17.302 1.00 98.25 194 ARG A CA 1
ATOM 1536 C C . ARG A 1 194 ? -11.655 -4.165 16.757 1.00 98.25 194 ARG A C 1
ATOM 1538 O O . ARG A 1 194 ? -10.880 -5.116 16.794 1.00 98.25 194 ARG A O 1
ATOM 1545 N N . ALA A 1 195 ? -12.864 -4.248 16.205 1.00 98.38 195 ALA A N 1
ATOM 1546 C CA . ALA A 1 195 ? -13.347 -5.470 15.573 1.00 98.38 195 ALA A CA 1
ATOM 1547 C C . ALA A 1 195 ? -12.460 -5.890 14.387 1.00 98.38 195 ALA A C 1
ATOM 1549 O O . ALA A 1 195 ? -12.076 -7.053 14.298 1.00 98.38 195 ALA A O 1
ATOM 1550 N N . ALA A 1 196 ? -12.087 -4.957 13.504 1.00 98.25 196 ALA A N 1
ATOM 1551 C CA . ALA A 1 196 ? -11.181 -5.238 12.387 1.00 98.25 196 ALA A CA 1
ATOM 1552 C C . ALA A 1 196 ? -9.781 -5.668 12.866 1.00 98.25 196 ALA A C 1
ATOM 1554 O O . ALA A 1 196 ? -9.224 -6.633 12.345 1.00 98.25 196 ALA A O 1
ATOM 1555 N N . TRP A 1 197 ? -9.254 -5.028 13.912 1.00 97.81 197 TRP A N 1
ATOM 1556 C CA . TRP A 1 197 ? -7.980 -5.403 14.528 1.00 97.81 197 TRP A CA 1
ATOM 1557 C C . TRP A 1 197 ? -8.008 -6.814 15.132 1.00 97.81 197 TRP A C 1
ATOM 1559 O O . TRP A 1 197 ? -7.104 -7.614 14.895 1.00 97.81 197 TRP A O 1
ATOM 1569 N N . LEU A 1 198 ? -9.070 -7.157 15.868 1.00 98.31 198 LEU A N 1
ATOM 1570 C CA . LEU A 1 198 ? -9.258 -8.501 16.424 1.00 98.31 198 LEU A CA 1
ATOM 1571 C C . LEU A 1 198 ? -9.383 -9.558 15.322 1.00 98.31 198 LEU A C 1
ATOM 1573 O O . LEU A 1 198 ? -8.795 -10.630 15.449 1.00 98.31 198 LEU A O 1
ATOM 1577 N N . ARG A 1 199 ? -10.088 -9.255 14.221 1.00 97.81 199 ARG A N 1
ATOM 1578 C CA . ARG A 1 199 ? -10.124 -10.139 13.045 1.00 97.81 199 ARG A CA 1
ATOM 1579 C C . ARG A 1 199 ? -8.735 -10.335 12.445 1.00 97.81 199 ARG A C 1
ATOM 1581 O O . ARG A 1 199 ? -8.387 -11.462 12.116 1.00 97.81 199 ARG A O 1
ATOM 1588 N N . ALA A 1 200 ? -7.934 -9.275 12.323 1.00 98.31 200 ALA A N 1
ATOM 1589 C CA . ALA A 1 200 ? -6.568 -9.381 11.817 1.00 98.31 200 ALA A CA 1
ATOM 1590 C C . ALA A 1 200 ? -5.691 -10.291 12.690 1.00 98.31 200 ALA A C 1
ATOM 1592 O O . ALA A 1 200 ? -4.967 -11.127 12.161 1.00 98.31 200 ALA A O 1
ATOM 1593 N N . ALA A 1 201 ? -5.809 -10.186 14.018 1.00 98.25 201 ALA A N 1
ATOM 1594 C CA . ALA A 1 201 ? -5.053 -11.005 14.968 1.00 98.25 201 ALA A CA 1
ATOM 1595 C C . ALA A 1 201 ? -5.367 -12.512 14.881 1.00 98.25 201 ALA A C 1
ATOM 1597 O O . ALA A 1 201 ? -4.575 -13.334 15.334 1.00 98.25 201 ALA A O 1
ATOM 1598 N N . GLN A 1 202 ? -6.510 -12.885 14.300 1.00 98.12 202 GLN A N 1
ATOM 1599 C CA . GLN A 1 202 ? -6.900 -14.281 14.083 1.00 98.12 202 GLN A CA 1
ATOM 1600 C C . GLN A 1 202 ? -6.377 -14.852 12.756 1.00 98.12 202 GLN A C 1
ATOM 1602 O O . GLN A 1 202 ? -6.560 -16.041 12.486 1.00 98.12 202 GLN A O 1
ATOM 1607 N N . LYS A 1 203 ? -5.752 -14.032 11.903 1.00 97.62 203 LYS A N 1
ATOM 1608 C CA . LYS A 1 203 ? -5.301 -14.453 10.575 1.00 97.62 203 LYS A CA 1
ATOM 1609 C C . LYS A 1 203 ? -3.866 -14.989 10.607 1.00 97.62 203 LYS A C 1
ATOM 1611 O O . LYS A 1 203 ? -3.017 -14.430 11.294 1.00 97.62 203 LYS A O 1
ATOM 1616 N N . PRO A 1 204 ? -3.574 -16.068 9.858 1.00 97.75 204 PRO A N 1
ATOM 1617 C CA . PRO A 1 204 ? -2.295 -16.768 9.960 1.00 97.75 204 PRO A CA 1
ATOM 1618 C C . PRO A 1 204 ? -1.159 -16.144 9.137 1.00 97.75 204 PRO A C 1
ATOM 1620 O O . PRO A 1 204 ? -0.017 -16.566 9.293 1.00 97.75 204 PRO A O 1
ATOM 1623 N N . LEU A 1 205 ? -1.455 -15.219 8.220 1.00 97.81 205 LEU A N 1
ATOM 1624 C CA . LEU A 1 205 ? -0.476 -14.636 7.302 1.00 97.81 205 LEU A CA 1
ATOM 1625 C C . LEU A 1 205 ? -0.429 -13.121 7.476 1.00 97.81 205 LEU A C 1
ATOM 1627 O O . LEU A 1 205 ? -1.469 -12.485 7.602 1.00 97.81 205 LEU A O 1
ATOM 1631 N N . TRP A 1 206 ? 0.767 -12.549 7.404 1.00 97.81 206 TRP A N 1
ATOM 1632 C CA . TRP A 1 206 ? 0.971 -11.125 7.176 1.00 97.81 206 TRP A CA 1
ATOM 1633 C C . TRP A 1 206 ? 1.731 -10.952 5.864 1.00 97.81 206 TRP A C 1
ATOM 1635 O O . TRP A 1 206 ? 2.894 -11.344 5.787 1.00 97.81 206 TRP A O 1
ATOM 1645 N N . ASP A 1 207 ? 1.084 -10.369 4.857 1.00 97.94 207 ASP A N 1
ATOM 1646 C CA . ASP A 1 207 ? 1.723 -10.012 3.593 1.00 97.94 207 ASP A CA 1
ATOM 1647 C C . ASP A 1 207 ? 1.307 -8.598 3.168 1.00 97.94 207 ASP A C 1
ATOM 1649 O O . ASP A 1 207 ? 0.146 -8.323 2.875 1.00 97.94 207 ASP A O 1
ATOM 1653 N N . SER A 1 208 ? 2.254 -7.666 3.186 1.00 96.25 208 SER A N 1
ATOM 1654 C CA . SER A 1 208 ? 2.042 -6.280 2.764 1.00 96.25 208 SER A CA 1
ATOM 1655 C C . SER A 1 208 ? 2.285 -6.067 1.268 1.00 96.25 208 SER A C 1
ATOM 1657 O O . SER A 1 208 ? 2.184 -4.924 0.807 1.00 96.25 208 SER A O 1
ATOM 1659 N N . HIS A 1 209 ? 2.638 -7.112 0.513 1.00 96.94 209 HIS A N 1
ATOM 1660 C CA . HIS A 1 209 ? 3.059 -7.046 -0.886 1.00 96.94 209 HIS A CA 1
ATOM 1661 C C . HIS A 1 209 ? 4.165 -6.002 -1.131 1.00 96.94 209 HIS A C 1
ATOM 1663 O O . HIS A 1 209 ? 4.090 -5.150 -2.027 1.00 96.94 209 HIS A O 1
ATOM 1669 N N . ASP A 1 210 ? 5.163 -5.950 -0.244 1.00 91.25 210 ASP A N 1
ATOM 1670 C CA . ASP A 1 210 ? 6.297 -5.023 -0.377 1.00 91.25 210 ASP A CA 1
ATOM 1671 C C . ASP A 1 210 ? 7.350 -5.520 -1.373 1.00 91.25 210 ASP A C 1
ATOM 1673 O O . ASP A 1 210 ? 8.130 -4.725 -1.904 1.00 91.25 210 ASP A O 1
ATOM 1677 N N . THR A 1 211 ? 7.369 -6.821 -1.660 1.00 92.81 211 THR A N 1
ATOM 1678 C CA . THR A 1 211 ? 8.382 -7.433 -2.527 1.00 92.81 211 THR A CA 1
ATOM 1679 C C . THR A 1 211 ? 8.090 -7.239 -4.012 1.00 92.81 211 THR A C 1
ATOM 1681 O O . THR A 1 211 ? 9.008 -7.129 -4.821 1.00 92.81 211 THR A O 1
ATOM 1684 N N . GLU A 1 212 ? 6.823 -7.113 -4.378 1.00 93.12 212 GLU A N 1
ATOM 1685 C CA . GLU A 1 212 ? 6.324 -7.120 -5.745 1.00 93.12 212 GLU A CA 1
ATOM 1686 C C . GLU A 1 212 ? 6.682 -5.830 -6.488 1.00 93.12 212 GLU A C 1
ATOM 1688 O O . GLU A 1 212 ? 7.204 -5.927 -7.599 1.00 93.12 212 GLU A O 1
ATOM 1693 N N . PRO A 1 213 ? 6.543 -4.619 -5.904 1.00 89.31 213 PRO A N 1
ATOM 1694 C CA . PRO A 1 213 ? 7.062 -3.406 -6.535 1.00 89.31 213 PRO A CA 1
ATOM 1695 C C . PRO A 1 213 ? 8.584 -3.440 -6.743 1.00 89.31 213 PRO A C 1
ATOM 1697 O O . PRO A 1 213 ? 9.089 -2.877 -7.717 1.00 89.31 213 PRO A O 1
ATOM 1700 N N . VAL A 1 214 ? 9.326 -4.096 -5.842 1.00 87.62 214 VAL A N 1
ATOM 1701 C CA . VAL A 1 214 ? 10.787 -4.235 -5.945 1.00 87.62 214 VAL A CA 1
ATOM 1702 C C . VAL A 1 214 ? 11.154 -5.200 -7.071 1.00 87.62 214 VAL A C 1
ATOM 1704 O O . VAL A 1 214 ? 11.984 -4.857 -7.915 1.00 87.62 214 VAL A O 1
ATOM 1707 N N . ALA A 1 215 ? 10.500 -6.361 -7.130 1.00 86.25 215 ALA A N 1
ATOM 1708 C CA . ALA A 1 215 ? 10.674 -7.347 -8.192 1.00 86.25 215 ALA A CA 1
ATOM 1709 C C . ALA A 1 215 ? 10.302 -6.765 -9.564 1.00 86.25 215 ALA A C 1
ATOM 1711 O O . ALA A 1 215 ? 11.096 -6.828 -10.499 1.00 86.25 215 ALA A O 1
ATOM 1712 N N . ALA A 1 216 ? 9.161 -6.080 -9.660 1.00 88.94 216 ALA A N 1
ATOM 1713 C CA . ALA A 1 216 ? 8.722 -5.405 -10.875 1.00 88.94 216 ALA A CA 1
ATOM 1714 C C . ALA A 1 216 ? 9.739 -4.360 -11.366 1.00 88.94 216 ALA A C 1
ATOM 1716 O O . ALA A 1 216 ? 10.019 -4.251 -12.563 1.00 88.94 216 ALA A O 1
ATOM 1717 N N . ARG A 1 217 ? 10.334 -3.593 -10.442 1.00 85.56 217 ARG A N 1
ATOM 1718 C CA . ARG A 1 217 ? 11.385 -2.624 -10.776 1.00 85.56 217 ARG A CA 1
ATOM 1719 C C . ARG A 1 217 ? 12.651 -3.311 -11.283 1.00 85.56 217 ARG A C 1
ATOM 1721 O O . ARG A 1 217 ? 13.290 -2.791 -12.199 1.00 85.56 217 ARG A O 1
ATOM 1728 N N . TRP A 1 218 ? 13.017 -4.444 -10.689 1.00 81.56 218 TRP A N 1
ATOM 1729 C CA . TRP A 1 218 ? 14.150 -5.247 -11.137 1.00 81.56 218 TRP A CA 1
ATOM 1730 C C . TRP A 1 218 ? 13.928 -5.786 -12.551 1.00 81.56 218 TRP A C 1
ATOM 1732 O O . TRP A 1 218 ? 14.745 -5.522 -13.429 1.00 81.56 218 TRP A O 1
ATOM 1742 N N . GLU A 1 219 ? 12.796 -6.449 -12.795 1.00 82.94 219 GLU A N 1
ATOM 1743 C CA . GLU A 1 219 ? 12.431 -6.999 -14.106 1.00 82.94 219 GLU A CA 1
ATOM 1744 C C . GLU A 1 219 ? 12.463 -5.940 -15.201 1.00 82.94 219 GLU A C 1
ATOM 1746 O O . GLU A 1 219 ? 13.045 -6.152 -16.268 1.00 82.94 219 GLU A O 1
ATOM 1751 N N . LEU A 1 220 ? 11.896 -4.765 -14.925 1.00 81.19 220 LEU A N 1
ATOM 1752 C CA . LEU A 1 220 ? 11.934 -3.687 -15.892 1.00 81.19 220 LEU A CA 1
ATOM 1753 C C . LEU A 1 220 ? 13.359 -3.185 -16.139 1.00 81.19 220 LEU A C 1
ATOM 1755 O O . LEU A 1 220 ? 13.726 -2.947 -17.287 1.00 81.19 220 LEU A O 1
ATOM 1759 N N . SER A 1 221 ? 14.172 -3.032 -15.090 1.00 78.12 221 SER A N 1
ATOM 1760 C CA . SER A 1 221 ? 15.570 -2.636 -15.264 1.00 78.12 221 SER A CA 1
ATOM 1761 C C . SER A 1 221 ? 16.329 -3.644 -16.126 1.00 78.12 221 SER A C 1
ATOM 1763 O O . SER A 1 221 ? 17.143 -3.237 -16.953 1.00 78.12 221 SER A O 1
ATOM 1765 N N . THR A 1 222 ? 16.072 -4.940 -15.955 1.00 78.06 222 THR A N 1
ATOM 1766 C CA . THR A 1 222 ? 16.651 -5.993 -16.793 1.00 78.06 222 THR A CA 1
ATOM 1767 C C . THR A 1 222 ? 16.167 -5.878 -18.238 1.00 78.06 222 THR A C 1
ATOM 1769 O O . THR A 1 222 ? 16.988 -5.901 -19.150 1.00 78.06 222 THR A O 1
ATOM 1772 N N . ALA A 1 223 ? 14.867 -5.668 -18.464 1.00 74.06 223 ALA A N 1
ATOM 1773 C CA . ALA A 1 223 ? 14.306 -5.494 -19.805 1.00 74.06 223 ALA A CA 1
ATOM 1774 C C . ALA A 1 223 ? 14.886 -4.267 -20.533 1.00 74.06 223 ALA A C 1
ATOM 1776 O O . ALA A 1 223 ? 15.235 -4.352 -21.711 1.00 74.06 223 ALA A O 1
ATOM 1777 N N . MET A 1 224 ? 15.053 -3.145 -19.824 1.00 75.62 224 MET A N 1
ATOM 1778 C CA . MET A 1 224 ? 15.688 -1.939 -20.363 1.00 75.62 224 MET A CA 1
ATOM 1779 C C . MET A 1 224 ? 17.156 -2.197 -20.733 1.00 75.62 224 MET A C 1
ATOM 1781 O O . MET A 1 224 ? 17.584 -1.814 -21.818 1.00 75.62 224 MET A O 1
ATOM 1785 N N . ASN A 1 225 ? 17.918 -2.889 -19.878 1.00 69.81 225 ASN A N 1
ATOM 1786 C CA . ASN A 1 225 ? 19.341 -3.165 -20.110 1.00 69.81 225 ASN A CA 1
ATOM 1787 C C . ASN A 1 225 ? 19.581 -4.176 -21.245 1.00 69.81 225 ASN A C 1
ATOM 1789 O O . ASN A 1 225 ? 20.486 -3.976 -22.053 1.00 69.81 225 ASN A O 1
ATOM 1793 N N . ASN A 1 226 ? 18.741 -5.206 -21.368 1.00 64.00 226 ASN A N 1
ATOM 1794 C CA . ASN A 1 226 ? 18.829 -6.177 -22.464 1.00 64.00 226 ASN A CA 1
ATOM 1795 C C . ASN A 1 226 ? 18.565 -5.516 -23.833 1.00 64.00 226 ASN A C 1
ATOM 1797 O O . ASN A 1 226 ? 19.139 -5.915 -24.845 1.00 64.00 226 ASN A O 1
ATOM 1801 N N . GLY A 1 227 ? 17.745 -4.458 -23.871 1.00 54.62 227 GLY A N 1
ATOM 1802 C CA . GLY A 1 227 ? 17.558 -3.631 -25.067 1.00 54.62 227 GLY A CA 1
ATOM 1803 C C . GLY A 1 227 ? 18.774 -2.763 -25.427 1.00 54.62 227 GLY A C 1
ATOM 1804 O O . GLY A 1 227 ? 18.970 -2.445 -26.601 1.00 54.62 227 GLY A O 1
ATOM 1805 N N . VAL A 1 228 ? 19.611 -2.401 -24.448 1.00 49.66 228 VAL A N 1
ATOM 1806 C CA . VAL A 1 228 ? 20.834 -1.604 -24.657 1.00 49.66 228 VAL A CA 1
ATOM 1807 C C . VAL A 1 228 ? 21.970 -2.459 -25.228 1.00 49.66 228 VAL A C 1
ATOM 1809 O O . VAL A 1 228 ? 22.690 -1.985 -26.109 1.00 49.66 228 VAL A O 1
ATOM 1812 N N . GLU A 1 229 ? 22.103 -3.723 -24.812 1.00 40.72 229 GLU A N 1
ATOM 1813 C CA . GLU A 1 229 ? 23.101 -4.641 -25.389 1.00 40.72 229 GLU A CA 1
ATOM 1814 C C . GLU A 1 229 ? 22.825 -4.941 -26.871 1.00 40.72 229 GLU A C 1
ATOM 1816 O O . GLU A 1 229 ? 23.742 -4.882 -27.693 1.00 40.72 229 GLU A O 1
ATOM 1821 N N . ALA A 1 230 ? 21.559 -5.137 -27.256 1.00 36.12 230 ALA A N 1
ATOM 1822 C CA . ALA A 1 230 ? 21.180 -5.314 -28.662 1.00 36.12 230 ALA A CA 1
ATOM 1823 C C . ALA A 1 230 ? 21.487 -4.072 -29.529 1.00 36.12 230 ALA A C 1
ATOM 1825 O O . ALA A 1 230 ? 21.810 -4.191 -30.712 1.00 36.12 230 ALA A O 1
ATOM 1826 N N . GLY A 1 231 ? 21.436 -2.871 -28.942 1.00 32.41 231 GLY A N 1
ATOM 1827 C CA . GLY A 1 231 ? 21.781 -1.621 -29.622 1.00 32.41 231 GLY A CA 1
ATOM 1828 C C . GLY A 1 231 ? 23.283 -1.443 -29.869 1.00 32.41 231 GLY A C 1
ATOM 1829 O O . GLY A 1 231 ? 23.661 -0.892 -30.903 1.00 32.41 231 GLY A O 1
ATOM 1830 N N . TYR A 1 232 ? 24.136 -1.942 -28.968 1.00 30.56 232 TYR A N 1
ATOM 1831 C CA . TYR A 1 232 ? 25.596 -1.844 -29.095 1.00 30.56 232 TYR A CA 1
ATOM 1832 C C . TYR A 1 232 ? 26.188 -2.843 -30.095 1.00 30.56 232 TYR A C 1
ATOM 1834 O O . TYR A 1 232 ? 27.151 -2.508 -30.778 1.00 30.56 232 TYR A O 1
ATOM 1842 N N . VAL A 1 233 ? 25.594 -4.031 -30.241 1.00 32.97 233 VAL A N 1
ATOM 1843 C CA . VAL A 1 233 ? 26.070 -5.041 -31.207 1.00 32.97 233 VAL A CA 1
ATOM 1844 C C . VAL A 1 233 ? 25.692 -4.687 -32.655 1.00 32.97 233 VAL A C 1
ATOM 1846 O O . VAL A 1 233 ? 26.338 -5.148 -33.586 1.00 32.97 233 VAL A O 1
ATOM 1849 N N . SER A 1 234 ? 24.707 -3.807 -32.874 1.00 30.59 234 SER A N 1
ATOM 1850 C CA . SER A 1 234 ? 24.300 -3.371 -34.226 1.00 30.59 234 SER A CA 1
ATOM 1851 C C . SER A 1 234 ? 25.106 -2.197 -34.812 1.00 30.59 234 SER A C 1
ATOM 1853 O O . SER A 1 234 ? 24.805 -1.741 -35.915 1.00 30.59 234 SER A O 1
ATOM 1855 N N . ARG A 1 235 ? 26.096 -1.664 -34.079 1.00 33.41 235 ARG A N 1
ATOM 1856 C CA . ARG A 1 235 ? 26.928 -0.518 -34.506 1.00 33.41 235 ARG A CA 1
ATOM 1857 C C . ARG A 1 235 ? 28.435 -0.798 -34.450 1.00 33.41 235 ARG A C 1
ATOM 1859 O O . ARG A 1 235 ? 29.214 0.109 -34.152 1.00 33.41 235 ARG A O 1
ATOM 1866 N N . ILE A 1 236 ? 28.837 -2.030 -34.742 1.00 36.03 236 ILE A N 1
ATOM 1867 C CA . ILE A 1 236 ? 30.219 -2.389 -35.094 1.00 36.03 236 ILE A CA 1
ATOM 1868 C C . ILE A 1 236 ? 30.162 -3.069 -36.456 1.00 36.03 236 ILE A C 1
ATOM 1870 O O . ILE A 1 236 ? 31.009 -2.724 -37.305 1.00 36.03 236 ILE A O 1
#

pLDDT: mean 79.1, std 18.24, range [30.56, 98.69]

Radius of gyration: 25.7 Å; chains: 1; bounding box: 76×42×66 Å

Sequence (236 aa):
MKMSLRRKLFYGATLAVVAALLLLPSTGWLARRQLLPLTLPDTARSLFLVSDKAKRDVWEADYQKAIRQNSDAFNPRLAYAFASADNAEVLRRLEKLDAAFPNNPVVLAALLKRQMTGVVKLNRVEQDLLTDAERKERDSKNFYLHPTVENDPVAVARFVALAEQGEQLEPRNAFFPVMAAWGRFAARQDDAARAAWLRAAQKPLWDSHDTEPVAARWELSTAMNNGVEAGYVSRI